Protein AF-A0A2E3N8A8-F1 (afdb_monomer_lite)

Radius of gyration: 30.78 Å; chains: 1; bounding box: 80×86×63 Å

Foldseek 3Di:
DDWDWDDDDQQIDIDDDDLLPQDPVLWDQKKFFLAKWWWDQVVPPDIDIDGGRQIWGFPDADSVQQWTWTHNDDRITTIDHPNRICGVVSSVVVVCCVVVNPDPDDDDPDPPDPDDPDPDPPDDDDDYDDDDDDDDDDDDDDDDDDDDDDPDPDPDPDPDPDPDDDQDPDDFVLQQVQVLCCQVVPVFDQDHSVQFPDKTFDDWDQDPNDTFGKIKTWGWDQDPVGTDTFIKMFGHDRSHGPFIAGPVPRHTGD

pLDDT: mean 77.05, std 17.53, range [32.97, 95.69]

Sequence (254 aa):
MQEVKFGAGGNELRIKINLETIKPSEWPKTVKLAKRVYVSTGDNNQETALEKGTTVEVRDLDGESYILKVSPGGPLEGIVPIVQTDFAQQVIAYRARNHFGAGTAVAKNDDPAPVPPPTLPDVVANDPAKAPSPATTAATPEPKPAPEPAPAPEPEPEPEPEPEPEPANLNPEQIVAAMQESVKGGGIKEFKFEQVEGWKAGEEENVDGELYQTGLAAYKAQTIFGEKTVQAKALIQKGKVVKWIYAKTGMEIR

Structure (mmCIF, N/CA/C/O backbone):
data_AF-A0A2E3N8A8-F1
#
_entry.id   AF-A0A2E3N8A8-F1
#
loop_
_atom_site.group_PDB
_atom_site.id
_atom_site.type_symbol
_atom_site.label_atom_id
_atom_site.label_alt_id
_atom_site.label_comp_id
_atom_site.label_asym_id
_atom_site.label_entity_id
_atom_site.label_seq_id
_atom_site.pdbx_PDB_ins_code
_atom_site.Cartn_x
_atom_site.Cartn_y
_atom_site.Cartn_z
_atom_site.occupancy
_atom_site.B_iso_or_equiv
_atom_site.auth_seq_id
_atom_site.auth_comp_id
_atom_site.auth_asym_id
_atom_site.auth_atom_id
_atom_site.pdbx_PDB_model_num
ATOM 1 N N . MET A 1 1 ? 12.717 -9.733 -9.006 1.00 84.12 1 MET A N 1
ATOM 2 C CA . MET A 1 1 ? 11.673 -10.016 -10.029 1.00 84.12 1 MET A CA 1
ATOM 3 C C . MET A 1 1 ? 10.319 -9.516 -9.543 1.00 84.12 1 MET A C 1
ATOM 5 O O . MET A 1 1 ? 9.964 -9.814 -8.412 1.00 84.12 1 MET A O 1
ATOM 9 N N . GLN A 1 2 ? 9.558 -8.805 -10.377 1.00 86.94 2 GLN A N 1
ATOM 10 C CA . GLN A 1 2 ? 8.191 -8.355 -10.076 1.00 86.94 2 GLN A CA 1
ATOM 11 C C . GLN A 1 2 ? 7.201 -8.941 -11.086 1.00 86.94 2 GLN A C 1
ATOM 13 O O . GLN A 1 2 ? 7.470 -8.935 -12.284 1.00 86.94 2 GLN A O 1
ATOM 18 N N . GLU A 1 3 ? 6.050 -9.426 -10.619 1.00 90.38 3 GLU A N 1
ATOM 19 C CA . GLU A 1 3 ? 4.938 -9.840 -11.482 1.00 90.38 3 GLU A CA 1
ATOM 20 C C . GLU A 1 3 ? 3.938 -8.688 -11.651 1.00 90.38 3 GLU A C 1
ATOM 22 O O . GLU A 1 3 ? 3.492 -8.090 -10.672 1.00 90.38 3 GLU A O 1
ATOM 27 N N . VAL A 1 4 ? 3.578 -8.385 -12.897 1.00 86.75 4 VAL A N 1
ATOM 28 C CA . VAL A 1 4 ? 2.589 -7.369 -13.266 1.00 86.75 4 VAL A CA 1
ATOM 29 C C . VAL A 1 4 ? 1.436 -8.041 -13.999 1.00 86.75 4 VAL A C 1
ATOM 31 O O . VAL A 1 4 ? 1.652 -8.857 -14.898 1.00 86.75 4 VAL A O 1
ATOM 34 N N . LYS A 1 5 ? 0.208 -7.684 -13.617 1.00 86.12 5 LYS A N 1
ATOM 35 C CA . LYS A 1 5 ? -1.024 -8.211 -14.208 1.00 86.12 5 LYS A CA 1
ATOM 36 C C . LYS A 1 5 ? -1.657 -7.180 -15.133 1.00 86.12 5 LYS A C 1
ATOM 38 O O . LYS A 1 5 ? -1.824 -6.026 -14.743 1.00 86.12 5 LYS A O 1
ATOM 43 N N . PHE A 1 6 ? -2.035 -7.604 -16.332 1.00 79.12 6 PHE A N 1
ATOM 44 C CA . PHE A 1 6 ? -2.778 -6.795 -17.296 1.00 79.12 6 PHE A CA 1
ATOM 45 C C . PHE A 1 6 ? -4.120 -7.458 -17.602 1.00 79.12 6 PHE A C 1
ATOM 47 O O . PHE A 1 6 ? -4.169 -8.662 -17.834 1.00 79.12 6 PHE A O 1
ATOM 54 N N . GLY A 1 7 ? -5.194 -6.668 -17.651 1.00 73.75 7 GLY A N 1
ATOM 55 C CA . GLY A 1 7 ? -6.543 -7.178 -17.904 1.00 73.75 7 GLY A CA 1
ATOM 56 C C . GLY A 1 7 ? -7.166 -7.890 -16.698 1.00 73.75 7 GLY A C 1
ATOM 57 O O . GLY A 1 7 ? -6.661 -7.813 -15.581 1.00 73.75 7 GLY A O 1
ATOM 58 N N . ALA A 1 8 ? -8.304 -8.544 -16.929 1.00 72.50 8 ALA A N 1
ATOM 59 C CA . ALA A 1 8 ? -9.031 -9.325 -15.931 1.00 72.50 8 ALA A CA 1
ATOM 60 C C . ALA A 1 8 ? -9.760 -10.502 -16.604 1.00 72.50 8 ALA A C 1
ATOM 62 O O . ALA A 1 8 ? -10.118 -10.425 -17.783 1.00 72.50 8 ALA A O 1
ATOM 63 N N . GLY A 1 9 ? -10.014 -11.578 -15.853 1.00 73.44 9 GLY A N 1
ATOM 64 C CA . GLY A 1 9 ? -10.732 -12.759 -16.350 1.00 73.44 9 GLY A CA 1
ATOM 65 C C . GLY A 1 9 ? -9.919 -13.577 -17.362 1.00 73.44 9 GLY A C 1
ATOM 66 O O . GLY A 1 9 ? -8.710 -13.717 -17.209 1.00 73.44 9 GLY A O 1
ATOM 67 N N . GLY A 1 10 ? -10.570 -14.106 -18.407 1.00 71.69 10 GLY A N 1
ATOM 68 C CA . GLY A 1 10 ? -9.927 -14.959 -19.428 1.00 71.69 10 GLY A CA 1
ATOM 69 C C . GLY A 1 10 ? -8.814 -14.281 -20.245 1.00 71.69 10 GLY A C 1
ATOM 70 O O . GLY A 1 10 ? -7.992 -14.960 -20.852 1.00 71.69 10 GLY A O 1
ATOM 71 N N . ASN A 1 11 ? -8.735 -12.948 -20.195 1.00 70.00 11 ASN A N 1
ATOM 72 C CA . ASN A 1 11 ? -7.720 -12.145 -20.881 1.00 70.00 11 ASN A CA 1
ATOM 73 C C . ASN A 1 11 ? -6.642 -11.602 -19.920 1.00 70.00 11 ASN A C 1
ATOM 75 O O . ASN A 1 11 ? -5.962 -10.632 -20.253 1.00 70.00 11 ASN A O 1
ATOM 79 N N . GLU A 1 12 ? -6.518 -12.158 -18.707 1.00 80.12 12 GLU A N 1
ATOM 80 C CA . GLU A 1 12 ? -5.457 -11.775 -17.768 1.00 80.12 12 GLU A CA 1
ATOM 81 C C . GLU A 1 12 ? -4.085 -12.239 -18.284 1.00 80.12 12 GLU A C 1
ATOM 83 O O . GLU A 1 12 ? -3.852 -13.427 -18.511 1.00 80.12 12 GLU A O 1
ATOM 88 N N . LEU A 1 13 ? -3.150 -11.298 -18.411 1.00 81.69 13 LEU A N 1
ATOM 89 C CA . LEU A 1 13 ? -1.744 -11.572 -18.696 1.00 81.69 13 LEU A CA 1
ATOM 90 C C . LEU A 1 13 ? -0.909 -11.316 -17.453 1.00 81.69 13 LEU A C 1
ATOM 92 O O . LEU A 1 13 ? -1.034 -10.263 -16.825 1.00 81.69 13 LEU A O 1
ATOM 96 N N . ARG A 1 14 ? 0.001 -12.239 -17.147 1.00 86.56 14 ARG A N 1
ATOM 97 C CA . ARG A 1 14 ? 0.979 -12.093 -16.066 1.00 86.56 14 ARG A CA 1
ATOM 98 C C . ARG A 1 14 ? 2.367 -11.994 -16.664 1.00 86.56 14 ARG A C 1
ATOM 100 O O . ARG A 1 14 ? 2.842 -12.932 -17.297 1.00 86.56 14 ARG A O 1
ATOM 107 N N . ILE A 1 15 ? 3.011 -10.852 -16.470 1.00 87.38 15 ILE A N 1
ATOM 108 C CA . ILE A 1 15 ? 4.343 -10.574 -17.002 1.00 87.38 15 ILE A CA 1
ATOM 109 C C . ILE A 1 15 ? 5.296 -10.421 -15.825 1.00 87.38 15 ILE A C 1
ATOM 111 O O . ILE A 1 15 ? 5.072 -9.593 -14.946 1.00 87.38 15 ILE A O 1
ATOM 115 N N . LYS A 1 16 ? 6.372 -11.211 -15.813 1.00 89.75 16 LYS A N 1
ATOM 116 C CA . LYS A 1 16 ? 7.459 -11.064 -14.842 1.00 89.75 16 LYS A CA 1
ATOM 117 C C . LYS A 1 16 ? 8.547 -10.177 -15.433 1.00 89.75 16 LYS A C 1
ATOM 119 O O . LYS A 1 16 ? 9.036 -10.451 -16.525 1.00 89.75 16 LYS A O 1
ATOM 124 N N . ILE A 1 17 ? 8.931 -9.135 -14.709 1.00 87.81 17 ILE A N 1
ATOM 125 C CA . ILE A 1 17 ? 10.017 -8.227 -15.077 1.00 87.81 17 ILE A CA 1
ATOM 126 C C . ILE A 1 17 ? 11.143 -8.309 -14.047 1.00 87.81 17 ILE A C 1
ATOM 128 O O . ILE A 1 17 ? 10.895 -8.315 -12.836 1.00 87.81 17 ILE A O 1
ATOM 132 N N . ASN A 1 18 ? 12.390 -8.374 -14.523 1.00 90.75 18 ASN A N 1
ATOM 133 C CA . ASN A 1 18 ? 13.543 -8.188 -13.652 1.00 90.75 18 ASN A CA 1
ATOM 134 C C . ASN A 1 18 ? 13.832 -6.689 -13.500 1.00 90.75 18 ASN A C 1
ATOM 136 O O . ASN A 1 18 ? 14.158 -6.026 -14.488 1.00 90.75 18 ASN A O 1
ATOM 140 N N . LEU A 1 19 ? 13.709 -6.178 -12.274 1.00 88.19 19 LEU A N 1
ATOM 141 C CA . LEU A 1 19 ? 13.889 -4.763 -11.958 1.00 88.19 19 LEU A CA 1
ATOM 142 C C . LEU A 1 19 ? 15.345 -4.310 -12.141 1.00 88.19 19 LEU A C 1
ATOM 144 O O . LEU A 1 19 ? 15.563 -3.201 -12.616 1.00 88.19 19 LEU A O 1
ATOM 148 N N . GLU A 1 20 ? 16.317 -5.201 -11.923 1.00 88.88 20 GLU A N 1
ATOM 149 C CA . GLU A 1 20 ? 17.756 -4.949 -12.133 1.00 88.88 20 GLU A CA 1
ATOM 150 C C . GLU A 1 20 ? 18.088 -4.579 -13.584 1.00 88.88 20 GLU A C 1
ATOM 152 O O . GLU A 1 20 ? 19.084 -3.929 -13.884 1.00 88.88 20 GLU A O 1
ATOM 157 N N . THR A 1 21 ? 17.246 -5.016 -14.523 1.00 89.69 21 THR A N 1
ATOM 158 C CA . THR A 1 21 ? 17.482 -4.795 -15.954 1.00 89.69 21 THR A CA 1
ATOM 159 C C . THR A 1 21 ? 16.937 -3.460 -16.446 1.00 89.69 21 THR A C 1
ATOM 161 O O . THR A 1 21 ? 17.084 -3.161 -17.633 1.00 89.69 21 THR A O 1
ATOM 164 N N . ILE A 1 22 ? 16.233 -2.699 -15.601 1.00 89.12 22 ILE A N 1
ATOM 165 C CA . ILE A 1 22 ? 15.561 -1.458 -15.993 1.00 89.12 22 ILE A CA 1
ATOM 166 C C . ILE A 1 22 ? 16.586 -0.331 -16.048 1.00 89.12 22 ILE A C 1
ATOM 168 O O . ILE A 1 22 ? 17.159 0.065 -15.037 1.00 89.12 22 ILE A O 1
ATOM 172 N N . LYS A 1 23 ? 16.794 0.222 -17.242 1.00 89.88 23 LYS A N 1
ATOM 173 C CA . LYS A 1 23 ? 17.747 1.316 -17.441 1.00 89.88 23 LYS A CA 1
ATOM 174 C C . LYS A 1 23 ? 17.109 2.658 -17.067 1.00 89.88 23 LYS A C 1
ATOM 176 O O . LYS A 1 23 ? 15.914 2.828 -17.310 1.00 89.88 23 LYS A O 1
ATOM 181 N N . PRO A 1 24 ? 17.895 3.654 -16.619 1.00 88.44 24 PRO A N 1
ATOM 182 C CA . PRO A 1 24 ? 17.397 5.009 -16.365 1.00 88.44 24 PRO A CA 1
ATOM 183 C C . PRO A 1 24 ? 16.654 5.645 -17.548 1.00 88.44 24 PRO A C 1
ATOM 185 O O . PRO A 1 24 ? 15.689 6.378 -17.368 1.00 88.44 24 PRO A O 1
ATOM 188 N N . SER A 1 25 ? 17.048 5.318 -18.783 1.00 88.62 25 SER A N 1
ATOM 189 C CA . SER A 1 25 ? 16.370 5.791 -19.998 1.00 88.62 25 SER A CA 1
ATOM 190 C C . SER A 1 25 ? 14.968 5.206 -20.208 1.00 88.62 25 SER A C 1
ATOM 192 O O . SER A 1 25 ? 14.216 5.712 -21.039 1.00 88.62 25 SER A O 1
ATOM 194 N N . GLU A 1 26 ? 14.617 4.144 -19.486 1.00 90.31 26 GLU A N 1
ATOM 195 C CA . GLU A 1 26 ? 13.305 3.494 -19.529 1.00 90.31 26 GLU A CA 1
ATOM 196 C C . GLU A 1 26 ? 12.386 3.978 -18.402 1.00 90.31 26 GLU A C 1
ATOM 198 O O . GLU A 1 26 ? 11.228 3.560 -18.342 1.00 90.31 26 GLU A O 1
ATOM 203 N N . TRP A 1 27 ? 12.880 4.837 -17.502 1.00 90.56 27 TRP A N 1
ATOM 204 C CA . TRP A 1 27 ? 12.103 5.306 -16.363 1.00 90.56 27 TRP A CA 1
ATOM 205 C C . TRP A 1 27 ? 10.965 6.224 -16.829 1.00 90.56 27 TRP A C 1
ATOM 207 O O . TRP A 1 27 ? 11.199 7.203 -17.549 1.00 90.56 27 TRP A O 1
ATOM 217 N N . PRO A 1 28 ? 9.714 5.944 -16.430 1.00 92.00 28 PRO A N 1
ATOM 218 C CA . PRO A 1 28 ? 8.620 6.867 -16.662 1.00 92.00 28 PRO A CA 1
ATOM 219 C C . PRO A 1 28 ? 8.847 8.161 -15.875 1.00 92.00 28 PRO A C 1
ATOM 221 O O . PRO A 1 28 ? 9.264 8.143 -14.721 1.00 92.00 28 PRO A O 1
ATOM 224 N N . LYS A 1 29 ? 8.505 9.299 -16.485 1.00 93.44 29 LYS A N 1
ATOM 225 C CA . LYS A 1 29 ? 8.573 10.609 -15.813 1.00 93.44 29 LYS A CA 1
ATOM 226 C C . LYS A 1 29 ? 7.578 10.734 -14.660 1.00 93.44 29 LYS A C 1
ATOM 228 O O . LYS A 1 29 ? 7.801 11.501 -13.732 1.00 93.44 29 LYS A O 1
ATOM 233 N N . THR A 1 30 ? 6.462 10.018 -14.750 1.00 94.50 30 THR A N 1
ATOM 234 C CA . THR A 1 30 ? 5.375 10.062 -13.772 1.00 94.50 30 THR A CA 1
ATOM 235 C C . THR A 1 30 ? 4.820 8.673 -13.530 1.00 94.50 30 THR A C 1
ATOM 237 O O . THR A 1 30 ? 4.700 7.892 -14.474 1.00 94.50 30 THR A O 1
ATOM 240 N N . VAL A 1 31 ? 4.377 8.400 -12.311 1.00 95.69 31 VAL A N 1
ATOM 241 C CA . VAL A 1 31 ? 3.749 7.132 -11.925 1.00 95.69 31 VAL A CA 1
ATOM 242 C C . VAL A 1 31 ? 2.439 7.378 -11.199 1.00 95.69 31 VAL A C 1
ATOM 244 O O . VAL A 1 31 ? 2.249 8.425 -10.583 1.00 95.69 31 VAL A O 1
ATOM 247 N N . LYS A 1 32 ? 1.528 6.411 -11.262 1.00 94.94 32 LYS A N 1
ATOM 248 C CA . LYS A 1 32 ? 0.317 6.381 -10.445 1.00 94.94 32 LYS A CA 1
ATOM 249 C C . LYS A 1 32 ? 0.540 5.556 -9.195 1.00 94.94 32 LYS A C 1
ATOM 251 O O . LYS A 1 32 ? 1.053 4.440 -9.260 1.00 94.94 32 LYS A O 1
ATOM 256 N N . LEU A 1 33 ? 0.080 6.084 -8.070 1.00 92.62 33 LEU A N 1
ATOM 257 C CA . LEU A 1 33 ? 0.146 5.403 -6.784 1.00 92.62 33 LEU A CA 1
ATOM 258 C C . LEU A 1 33 ? -0.906 4.287 -6.693 1.00 92.62 33 LEU A C 1
ATOM 260 O O . LEU A 1 33 ? -2.084 4.496 -6.983 1.00 92.62 33 LEU A O 1
ATOM 264 N N . ALA A 1 34 ? -0.509 3.099 -6.244 1.00 90.00 34 ALA A N 1
ATOM 265 C CA . ALA A 1 34 ? -1.421 1.984 -5.979 1.00 90.00 34 ALA A CA 1
ATOM 266 C C . ALA A 1 34 ? -2.023 2.034 -4.563 1.00 90.00 34 ALA A C 1
ATOM 268 O O . ALA A 1 34 ? -3.036 1.374 -4.304 1.00 90.00 34 ALA A O 1
ATOM 269 N N . LYS A 1 35 ? -1.419 2.824 -3.668 1.00 89.69 35 LYS A N 1
ATOM 270 C CA . LYS A 1 35 ? -1.825 3.061 -2.277 1.00 89.69 35 LYS A CA 1
ATOM 271 C C . LYS A 1 35 ? -1.662 4.539 -1.914 1.00 89.69 35 LYS A C 1
ATOM 273 O O . LYS A 1 35 ? -1.163 5.316 -2.723 1.00 89.69 35 LYS A O 1
ATOM 278 N N . ARG A 1 36 ? -2.113 4.916 -0.719 1.00 90.12 36 ARG A N 1
ATOM 279 C CA . ARG A 1 36 ? -1.879 6.246 -0.153 1.00 90.12 36 ARG A CA 1
ATOM 280 C C . ARG A 1 36 ? -0.395 6.419 0.188 1.00 90.12 36 ARG A C 1
ATOM 282 O O . ARG A 1 36 ? 0.214 5.475 0.680 1.00 90.12 36 ARG A O 1
ATOM 289 N N . VAL A 1 37 ? 0.171 7.596 -0.065 1.00 89.38 37 VAL A N 1
ATOM 290 C CA . VAL A 1 37 ? 1.569 7.941 0.257 1.00 89.38 37 VAL A CA 1
ATOM 291 C C . VAL A 1 37 ? 1.608 9.322 0.897 1.00 89.38 37 VAL A C 1
ATOM 293 O O . VAL A 1 37 ? 0.893 10.217 0.455 1.00 89.38 37 VAL A O 1
ATOM 296 N N . TYR A 1 38 ? 2.439 9.508 1.915 1.00 89.75 38 TYR A N 1
ATOM 297 C CA . TYR A 1 38 ? 2.658 10.808 2.544 1.00 89.75 38 TYR A CA 1
ATOM 298 C C . TYR A 1 38 ? 3.896 11.476 1.947 1.00 89.75 38 TYR A C 1
ATOM 300 O O . TYR A 1 38 ? 4.895 10.818 1.661 1.00 89.75 38 TYR A O 1
ATOM 308 N N . VAL A 1 39 ? 3.804 12.782 1.714 1.00 90.75 39 VAL A N 1
ATOM 309 C CA . VAL A 1 39 ? 4.904 13.606 1.205 1.00 90.75 39 VAL A CA 1
ATOM 310 C C . VAL A 1 39 ? 5.130 14.793 2.125 1.00 90.75 39 VAL A C 1
ATOM 312 O O . VAL A 1 39 ? 4.179 15.328 2.698 1.00 90.75 39 VAL A O 1
ATOM 315 N N . SER A 1 40 ? 6.372 15.237 2.245 1.00 87.00 40 SER A N 1
ATOM 316 C CA . SER A 1 40 ? 6.745 16.360 3.098 1.00 87.00 40 SER A CA 1
ATOM 317 C C . SER A 1 40 ? 7.774 17.252 2.412 1.00 87.00 40 SER A C 1
ATOM 319 O O . SER A 1 40 ? 8.389 16.896 1.407 1.00 87.00 40 SER A O 1
ATOM 321 N N . THR A 1 41 ? 7.927 18.460 2.943 1.00 81.31 41 THR A N 1
ATOM 322 C CA . THR A 1 41 ? 9.111 19.284 2.672 1.00 81.31 41 THR A CA 1
ATOM 323 C C . THR A 1 41 ? 10.111 18.888 3.755 1.00 81.31 41 THR A C 1
ATOM 325 O O . THR A 1 41 ? 9.681 18.812 4.904 1.00 81.31 41 THR A O 1
ATOM 328 N N . GLY A 1 42 ? 11.370 18.577 3.422 1.00 65.88 42 GLY A N 1
ATOM 329 C CA . GLY A 1 42 ? 12.340 17.825 4.254 1.00 65.88 42 GLY A CA 1
ATOM 330 C C . GLY A 1 42 ? 12.578 18.244 5.723 1.00 65.88 42 GLY A C 1
ATOM 331 O O . GLY A 1 42 ? 13.330 17.575 6.424 1.00 65.88 42 GLY A O 1
ATOM 332 N N . ASP A 1 43 ? 11.918 19.293 6.210 1.00 64.25 43 ASP A N 1
ATOM 333 C CA . ASP A 1 43 ? 11.886 19.784 7.590 1.00 64.25 43 ASP A CA 1
ATOM 334 C C . ASP A 1 43 ? 10.794 19.122 8.478 1.00 64.25 43 ASP A C 1
ATOM 336 O O . ASP A 1 43 ? 10.601 19.521 9.625 1.00 64.25 43 ASP A O 1
ATOM 340 N N . ASN A 1 44 ? 10.076 18.106 7.973 1.00 58.22 44 ASN A N 1
ATOM 341 C CA . ASN A 1 44 ? 9.207 17.165 8.718 1.00 58.22 44 ASN A CA 1
ATOM 342 C C . ASN A 1 44 ? 8.027 17.731 9.541 1.00 58.22 44 ASN A C 1
ATOM 344 O O . ASN A 1 44 ? 7.392 16.977 10.272 1.00 58.22 44 ASN A O 1
ATOM 348 N N . ASN A 1 45 ? 7.667 19.013 9.427 1.00 61.38 45 ASN A N 1
ATOM 349 C CA . ASN A 1 45 ? 6.601 19.576 10.274 1.00 61.38 45 ASN A CA 1
ATOM 350 C C . ASN A 1 45 ? 5.192 19.570 9.642 1.00 61.38 45 ASN A C 1
ATOM 352 O O . ASN A 1 45 ? 4.213 19.867 10.325 1.00 61.38 45 ASN A O 1
ATOM 356 N N . GLN A 1 46 ? 5.065 19.264 8.345 1.00 71.19 46 GLN A N 1
ATOM 357 C CA . GLN A 1 46 ? 3.773 19.129 7.659 1.00 71.19 46 GLN A CA 1
ATOM 358 C C . GLN A 1 46 ? 3.839 18.046 6.581 1.00 71.19 46 GLN A C 1
ATOM 360 O O . GLN A 1 46 ? 4.520 18.203 5.565 1.00 71.19 46 GLN A O 1
ATOM 365 N N . GLU A 1 47 ? 3.101 16.962 6.802 1.00 85.94 47 GLU A N 1
ATOM 366 C CA . GLU A 1 47 ? 2.907 15.897 5.824 1.00 85.94 47 GLU A CA 1
ATOM 367 C C . GLU A 1 47 ? 1.601 16.115 5.059 1.00 85.94 47 GLU A C 1
ATOM 369 O O . GLU A 1 47 ? 0.559 16.450 5.626 1.00 85.94 47 GLU A O 1
ATOM 374 N N . THR A 1 48 ? 1.651 15.906 3.750 1.00 87.38 48 THR A N 1
ATOM 375 C CA . THR A 1 48 ? 0.482 15.908 2.874 1.00 87.38 48 THR A CA 1
ATOM 376 C C . THR A 1 48 ? 0.221 14.487 2.405 1.00 87.38 48 THR A C 1
ATOM 378 O O . THR A 1 48 ? 1.108 13.831 1.865 1.00 87.38 48 THR A O 1
ATOM 381 N N . ALA A 1 49 ? -1.007 14.009 2.586 1.00 90.19 49 ALA A N 1
ATOM 382 C CA . ALA A 1 49 ? -1.405 12.698 2.099 1.00 90.19 49 ALA A CA 1
ATOM 383 C C . ALA A 1 49 ? -1.791 12.760 0.614 1.00 90.19 49 ALA A C 1
ATOM 385 O O . ALA A 1 49 ? -2.648 13.550 0.215 1.00 90.19 49 ALA A O 1
ATOM 386 N N . LEU A 1 50 ? -1.191 11.892 -0.193 1.00 89.25 50 LEU A N 1
ATOM 387 C CA . LEU A 1 50 ? -1.550 11.644 -1.583 1.00 89.25 50 LEU A CA 1
ATOM 388 C C . LEU A 1 50 ? -2.350 10.350 -1.664 1.00 89.25 50 LEU A C 1
ATOM 390 O O . LEU A 1 50 ? -1.891 9.289 -1.244 1.00 89.25 50 LEU A O 1
ATOM 394 N N . GLU A 1 51 ? -3.558 10.430 -2.208 1.00 92.19 51 GLU A N 1
ATOM 395 C CA . GLU A 1 51 ? -4.474 9.295 -2.278 1.00 92.19 51 GLU A CA 1
ATOM 396 C C . GLU A 1 51 ? -4.067 8.285 -3.362 1.00 92.19 51 GLU A C 1
ATOM 398 O O . GLU A 1 51 ? -3.376 8.610 -4.336 1.00 92.19 51 GLU A O 1
ATOM 403 N N . LYS A 1 52 ? -4.553 7.047 -3.236 1.00 92.62 52 LYS A N 1
ATOM 404 C CA . LYS A 1 52 ? -4.417 6.028 -4.284 1.00 92.62 52 LYS A CA 1
ATOM 405 C C . LYS A 1 52 ? -4.918 6.566 -5.631 1.00 92.62 52 LYS A C 1
ATOM 407 O O . LYS A 1 52 ? -5.993 7.149 -5.725 1.00 92.62 52 LYS A O 1
ATOM 412 N N . GLY A 1 53 ? -4.177 6.278 -6.695 1.00 89.62 53 GLY A N 1
ATOM 413 C CA . GLY A 1 53 ? -4.480 6.699 -8.061 1.00 89.62 53 GLY A CA 1
ATOM 414 C C . GLY A 1 53 ? -3.925 8.076 -8.422 1.00 89.62 53 GLY A C 1
ATOM 415 O O . GLY A 1 53 ? -3.964 8.429 -9.601 1.00 89.62 53 GLY A O 1
ATOM 416 N N . THR A 1 54 ? -3.376 8.820 -7.454 1.00 89.94 54 THR A N 1
ATOM 417 C CA . THR A 1 54 ? -2.687 10.091 -7.711 1.00 89.94 54 THR A CA 1
ATOM 418 C C . THR A 1 54 ? -1.486 9.856 -8.620 1.00 89.94 54 THR A C 1
ATOM 420 O O . THR A 1 54 ? -0.716 8.917 -8.410 1.00 89.94 54 THR A O 1
ATOM 423 N N . THR A 1 55 ? -1.338 10.705 -9.635 1.00 95.69 55 THR A N 1
ATOM 424 C CA . THR A 1 55 ? -0.152 10.730 -10.495 1.00 95.69 55 THR A CA 1
ATOM 425 C C . THR A 1 55 ? 0.898 11.640 -9.868 1.00 95.69 55 THR A C 1
ATOM 427 O O . THR A 1 55 ? 0.598 12.790 -9.559 1.00 95.69 55 THR A O 1
ATOM 430 N N . VAL A 1 56 ? 2.121 11.143 -9.715 1.00 94.38 56 VAL A N 1
ATOM 431 C CA . VAL A 1 56 ? 3.264 11.869 -9.142 1.00 94.38 56 VAL A CA 1
ATOM 432 C C . VAL A 1 56 ? 4.462 11.809 -10.082 1.00 94.38 56 VAL A C 1
ATOM 434 O O . VAL A 1 56 ? 4.595 10.867 -10.864 1.00 94.38 56 VAL A O 1
ATOM 437 N N . GLU A 1 57 ? 5.331 12.812 -10.024 1.00 94.94 57 GLU A N 1
ATOM 438 C CA . GLU A 1 57 ? 6.594 12.846 -10.762 1.00 94.94 57 GLU A CA 1
ATOM 439 C C . GLU A 1 57 ? 7.617 11.922 -10.105 1.00 94.94 57 GLU A C 1
ATOM 441 O O . GLU A 1 57 ? 7.760 11.929 -8.883 1.00 94.94 57 GLU A O 1
ATOM 446 N N . VAL A 1 58 ? 8.349 11.156 -10.913 1.00 94.19 58 VAL A N 1
ATOM 447 C CA . VAL A 1 58 ? 9.509 10.382 -10.458 1.00 94.19 58 VAL A CA 1
ATOM 448 C C . VAL A 1 58 ? 10.722 11.305 -10.490 1.00 94.19 58 VAL A C 1
ATOM 450 O O . VAL A 1 58 ? 11.116 11.787 -11.552 1.00 94.19 58 VAL A O 1
ATOM 453 N N . ARG A 1 59 ? 11.287 11.584 -9.316 1.00 89.81 59 ARG A N 1
ATOM 454 C CA . ARG A 1 59 ? 12.493 12.404 -9.150 1.00 89.81 59 ARG A CA 1
ATOM 455 C C . ARG A 1 59 ? 13.751 11.559 -9.207 1.00 89.81 59 ARG A C 1
ATOM 457 O O . ARG A 1 59 ? 14.723 11.981 -9.821 1.00 89.81 59 ARG A O 1
ATOM 464 N N . ASP A 1 60 ? 13.707 10.399 -8.564 1.00 89.69 60 ASP A N 1
ATOM 465 C CA . ASP A 1 60 ? 14.839 9.489 -8.463 1.00 89.69 60 ASP A CA 1
ATOM 466 C C . ASP A 1 60 ? 14.372 8.055 -8.177 1.00 89.69 60 ASP A C 1
ATOM 468 O O . ASP A 1 60 ? 13.211 7.836 -7.811 1.00 89.69 60 ASP A O 1
ATOM 472 N N . LEU A 1 61 ? 15.270 7.085 -8.331 1.00 88.06 61 LEU A N 1
ATOM 473 C CA . LEU A 1 61 ? 15.054 5.687 -7.962 1.00 88.06 61 LEU A CA 1
ATOM 474 C C . LEU A 1 61 ? 16.303 5.144 -7.270 1.00 88.06 61 LEU A C 1
ATOM 476 O O . LEU A 1 61 ? 17.371 5.075 -7.874 1.00 88.06 61 LEU A O 1
ATOM 480 N N . ASP A 1 62 ? 16.125 4.673 -6.041 1.00 85.62 62 ASP A N 1
ATOM 481 C CA . ASP A 1 62 ? 17.119 3.857 -5.359 1.00 85.62 62 ASP A CA 1
ATOM 482 C C . ASP A 1 62 ? 17.184 2.480 -6.036 1.00 85.62 62 ASP A C 1
ATOM 484 O O . ASP A 1 62 ? 16.229 1.701 -5.983 1.00 85.62 62 ASP A O 1
ATOM 488 N N . GLY A 1 63 ? 18.276 2.217 -6.757 1.00 76.25 63 GLY A N 1
ATOM 489 C CA . GLY A 1 63 ? 18.427 1.013 -7.578 1.00 76.25 63 GLY A CA 1
ATOM 490 C C . GLY A 1 63 ? 18.594 -0.277 -6.772 1.00 76.25 63 GLY A C 1
ATOM 491 O O . GLY A 1 63 ? 18.263 -1.345 -7.280 1.00 76.25 63 GLY A O 1
ATOM 492 N N . GLU A 1 64 ? 19.072 -0.180 -5.531 1.00 77.50 64 GLU A N 1
ATOM 493 C CA . GLU A 1 64 ? 19.285 -1.322 -4.635 1.00 77.50 64 GLU A CA 1
ATOM 494 C C . GLU A 1 64 ? 17.976 -1.737 -3.949 1.00 77.50 64 GLU A C 1
ATOM 496 O O . GLU A 1 64 ? 17.598 -2.909 -3.967 1.00 77.50 64 GLU A O 1
ATOM 501 N N . SER A 1 65 ? 17.234 -0.763 -3.420 1.00 80.44 65 SER A N 1
ATOM 502 C CA . SER A 1 65 ? 15.998 -0.984 -2.656 1.00 80.44 65 SER A CA 1
ATOM 503 C C . SER A 1 65 ? 14.734 -0.903 -3.516 1.00 80.44 65 SER A C 1
ATOM 505 O O . SER A 1 65 ? 13.635 -1.207 -3.047 1.00 80.44 65 SER A O 1
ATOM 507 N N . TYR A 1 66 ? 14.852 -0.483 -4.779 1.00 87.62 66 TYR A N 1
ATOM 508 C CA . TYR A 1 66 ? 13.734 -0.262 -5.703 1.00 87.62 66 TYR A CA 1
ATOM 509 C C . TYR A 1 66 ? 12.681 0.723 -5.166 1.00 87.62 66 TYR A C 1
ATOM 511 O O . TYR A 1 66 ? 11.469 0.546 -5.362 1.00 87.62 66 TYR A O 1
ATOM 519 N N . ILE A 1 67 ? 13.151 1.772 -4.485 1.00 90.44 67 ILE A N 1
ATOM 520 C CA . ILE A 1 67 ? 12.326 2.826 -3.884 1.00 90.44 67 ILE A CA 1
ATOM 521 C C . ILE A 1 67 ? 12.383 4.075 -4.759 1.00 90.44 67 ILE A C 1
ATOM 523 O O . ILE A 1 67 ? 13.446 4.632 -5.015 1.00 90.44 67 ILE A O 1
ATOM 527 N N . LEU A 1 68 ? 11.219 4.540 -5.206 1.00 91.88 68 LEU A N 1
ATOM 528 C CA . LEU A 1 68 ? 11.094 5.776 -5.965 1.00 91.88 68 LEU A CA 1
ATOM 529 C C . LEU A 1 68 ? 11.058 6.965 -5.019 1.00 91.88 68 LEU A C 1
ATOM 531 O O . LEU A 1 68 ? 10.254 6.997 -4.086 1.00 91.88 68 LEU A O 1
ATOM 535 N N . LYS A 1 69 ? 11.839 7.989 -5.343 1.00 93.62 69 LYS A N 1
ATOM 536 C CA . LYS A 1 69 ? 11.647 9.337 -4.830 1.00 93.62 69 LYS A CA 1
ATOM 537 C C . LYS A 1 69 ? 10.637 10.047 -5.725 1.00 93.62 69 LYS A C 1
ATOM 539 O O . LYS A 1 69 ? 10.868 10.201 -6.926 1.00 93.62 69 LYS A O 1
ATOM 544 N N . VAL A 1 70 ? 9.506 10.459 -5.163 1.00 94.06 70 VAL A N 1
ATOM 545 C CA . VAL A 1 70 ? 8.373 11.020 -5.909 1.00 94.06 70 VAL A CA 1
ATOM 546 C C . VAL A 1 70 ? 7.960 12.393 -5.405 1.00 94.06 70 VAL A C 1
ATOM 548 O O . VAL A 1 70 ? 8.202 12.743 -4.256 1.00 94.06 70 VAL A O 1
ATOM 551 N N . SER A 1 71 ? 7.312 13.175 -6.265 1.00 92.94 71 SER A N 1
ATOM 552 C CA . SER A 1 71 ? 6.809 14.508 -5.928 1.00 92.94 71 SER A CA 1
ATOM 553 C C . SER A 1 71 ? 5.456 14.764 -6.600 1.00 92.94 71 SER A C 1
ATOM 555 O O . SER A 1 71 ? 5.321 14.501 -7.795 1.00 92.94 71 SER A O 1
ATOM 557 N N . PRO A 1 72 ? 4.445 15.316 -5.902 1.00 90.50 72 PRO A N 1
ATOM 558 C CA . PRO A 1 72 ? 3.228 15.816 -6.548 1.00 90.50 72 PRO A CA 1
ATOM 559 C C . PRO A 1 72 ? 3.457 17.146 -7.295 1.00 90.50 72 PRO A C 1
ATOM 561 O O . PRO A 1 72 ? 2.519 17.694 -7.870 1.00 90.50 72 PRO A O 1
ATOM 564 N N . GLY A 1 73 ? 4.686 17.677 -7.271 1.00 85.69 73 GLY A N 1
ATOM 565 C CA . GLY A 1 73 ? 5.060 18.990 -7.781 1.00 85.69 73 GLY A CA 1
ATOM 566 C C . GLY A 1 73 ? 5.566 19.908 -6.665 1.00 85.69 73 GLY A C 1
ATOM 567 O O . GLY A 1 73 ? 5.155 19.807 -5.508 1.00 85.69 73 GLY A O 1
ATOM 568 N N . GLY A 1 74 ? 6.467 20.827 -7.019 1.00 86.38 74 GLY A N 1
ATOM 569 C CA . GLY A 1 74 ? 7.070 21.748 -6.054 1.00 86.38 74 GLY A CA 1
ATOM 570 C C . GLY A 1 74 ? 8.068 21.057 -5.110 1.00 86.38 74 GLY A C 1
ATOM 571 O O . GLY A 1 74 ? 8.734 20.111 -5.531 1.00 86.38 74 GLY A O 1
ATOM 572 N N . PRO A 1 75 ? 8.214 21.540 -3.861 1.00 87.06 75 PRO A N 1
ATOM 573 C CA . PRO A 1 75 ? 9.251 21.077 -2.938 1.00 87.06 75 PRO A CA 1
ATOM 574 C C . PRO A 1 75 ? 8.839 19.847 -2.109 1.00 87.06 75 PRO A C 1
ATOM 576 O O . PRO A 1 75 ? 9.631 19.372 -1.303 1.00 87.06 75 PRO A O 1
ATOM 579 N N . LEU A 1 76 ? 7.606 19.352 -2.276 1.00 88.69 76 LEU A N 1
ATOM 580 C CA . LEU A 1 76 ? 7.126 18.162 -1.581 1.00 88.69 76 LEU A CA 1
ATOM 581 C C . LEU A 1 76 ? 7.739 16.911 -2.201 1.00 88.69 76 LEU A C 1
ATOM 583 O O . LEU A 1 76 ? 7.641 16.700 -3.414 1.00 88.69 76 LEU A O 1
ATOM 587 N N . GLU A 1 77 ? 8.308 16.063 -1.358 1.00 90.00 77 GLU A N 1
ATOM 588 C CA . GLU A 1 77 ? 8.903 14.793 -1.745 1.00 90.00 77 GLU A CA 1
ATOM 589 C C . GLU A 1 77 ? 8.374 13.669 -0.854 1.00 90.00 77 GLU A C 1
ATOM 591 O O . GLU A 1 77 ? 8.025 13.871 0.307 1.00 90.00 77 GLU A O 1
ATOM 596 N N . GLY A 1 78 ? 8.299 12.468 -1.409 1.00 88.44 78 GLY A N 1
ATOM 597 C CA . GLY A 1 78 ? 8.040 11.252 -0.654 1.00 88.44 78 GLY A CA 1
ATOM 598 C C . GLY A 1 78 ? 8.747 10.071 -1.283 1.00 88.44 78 GLY A C 1
ATOM 599 O O . GLY A 1 78 ? 9.300 10.161 -2.381 1.00 88.44 78 GLY A O 1
ATOM 600 N N . ILE A 1 79 ? 8.716 8.956 -0.572 1.00 92.38 79 ILE A N 1
ATOM 601 C CA . ILE A 1 79 ? 9.322 7.703 -1.000 1.00 92.38 79 ILE A CA 1
ATOM 602 C C . ILE A 1 79 ? 8.240 6.643 -1.158 1.00 92.38 79 ILE A C 1
ATOM 604 O O . ILE A 1 79 ? 7.344 6.519 -0.325 1.00 92.38 79 ILE A O 1
ATOM 608 N N . VAL A 1 80 ? 8.295 5.891 -2.253 1.00 92.62 80 VAL A N 1
ATOM 609 C CA . VAL A 1 80 ? 7.322 4.836 -2.540 1.00 92.62 80 VAL A CA 1
ATOM 610 C C . VAL A 1 80 ? 8.003 3.650 -3.226 1.00 92.62 80 VAL A C 1
ATOM 612 O O . VAL A 1 80 ? 8.686 3.836 -4.232 1.00 92.62 80 VAL A O 1
ATOM 615 N N . PRO A 1 81 ? 7.822 2.408 -2.742 1.00 93.50 81 PRO A N 1
ATOM 616 C CA . PRO A 1 81 ? 8.341 1.232 -3.435 1.00 93.50 81 PRO A CA 1
ATOM 617 C C . PRO A 1 81 ? 7.741 1.098 -4.840 1.00 93.50 81 PRO A C 1
ATOM 619 O O . PRO A 1 81 ? 6.530 1.275 -5.008 1.00 93.50 81 PRO A O 1
ATOM 622 N N . ILE A 1 82 ? 8.538 0.687 -5.837 1.00 90.94 82 ILE A N 1
ATOM 623 C CA . ILE A 1 82 ? 8.071 0.473 -7.225 1.00 90.94 82 ILE A CA 1
ATOM 624 C C . ILE A 1 82 ? 6.806 -0.398 -7.271 1.00 90.94 82 ILE A C 1
ATOM 626 O O . ILE A 1 82 ? 5.878 -0.109 -8.030 1.00 90.94 82 ILE A O 1
ATOM 630 N N . VAL A 1 83 ? 6.735 -1.434 -6.428 1.00 90.88 83 VAL A N 1
ATOM 631 C CA . VAL A 1 83 ? 5.603 -2.376 -6.348 1.00 90.88 83 VAL A CA 1
ATOM 632 C C . VAL A 1 83 ? 4.282 -1.732 -5.924 1.00 90.88 83 VAL A C 1
ATOM 634 O O . VAL A 1 83 ? 3.218 -2.299 -6.162 1.00 90.88 83 VAL A O 1
ATOM 637 N N . GLN A 1 84 ? 4.333 -0.549 -5.312 1.00 91.94 84 GLN A N 1
ATOM 638 C CA . GLN A 1 84 ? 3.163 0.236 -4.924 1.00 91.94 84 GLN A CA 1
ATOM 639 C C . GLN A 1 84 ? 2.821 1.319 -5.956 1.00 91.94 84 GLN A C 1
ATOM 641 O O . GLN A 1 84 ? 2.074 2.249 -5.654 1.00 91.94 84 GLN A O 1
ATOM 646 N N . THR A 1 85 ? 3.336 1.203 -7.179 1.00 93.81 85 THR A N 1
ATOM 647 C CA . THR A 1 85 ? 3.068 2.126 -8.284 1.00 93.81 85 THR A CA 1
ATOM 648 C C . THR A 1 85 ? 2.825 1.368 -9.588 1.00 93.81 85 THR A C 1
ATOM 650 O O . THR A 1 85 ? 3.054 0.161 -9.680 1.00 93.81 85 THR A O 1
ATOM 653 N N . ASP A 1 86 ? 2.398 2.076 -10.630 1.00 94.25 86 ASP A N 1
ATOM 654 C CA . ASP A 1 86 ? 2.328 1.533 -11.990 1.00 94.25 86 ASP A CA 1
ATOM 655 C C . ASP A 1 86 ? 3.671 1.587 -12.754 1.00 94.25 86 ASP A C 1
ATOM 657 O O . ASP A 1 86 ? 3.700 1.320 -13.956 1.00 94.25 86 ASP A O 1
ATOM 661 N N . PHE A 1 87 ? 4.799 1.879 -12.091 1.00 94.62 87 PHE A N 1
ATOM 662 C CA . PHE A 1 87 ? 6.116 2.026 -12.727 1.00 94.62 87 PHE A CA 1
ATOM 663 C C . PHE A 1 87 ? 6.492 0.818 -13.596 1.00 94.62 87 PHE A C 1
ATOM 665 O O . PHE A 1 87 ? 6.755 0.961 -14.791 1.00 94.62 87 PHE A O 1
ATOM 672 N N . ALA A 1 88 ? 6.448 -0.394 -13.033 1.00 92.44 88 ALA A N 1
ATOM 673 C CA . ALA A 1 88 ? 6.779 -1.617 -13.767 1.00 92.44 88 ALA A CA 1
ATOM 674 C C . ALA A 1 88 ? 5.824 -1.853 -14.950 1.00 92.44 88 ALA A C 1
ATOM 676 O O . ALA A 1 88 ? 6.250 -2.283 -16.022 1.00 92.44 88 ALA A O 1
ATOM 677 N N . GLN A 1 89 ? 4.543 -1.508 -14.789 1.00 91.56 89 GLN A N 1
ATOM 678 C CA . GLN A 1 89 ? 3.547 -1.582 -15.855 1.00 91.56 89 GLN A CA 1
ATOM 679 C C . GLN A 1 89 ? 3.906 -0.647 -17.019 1.00 91.56 89 GLN A C 1
ATOM 681 O O . GLN A 1 89 ? 3.833 -1.049 -18.184 1.00 91.56 89 GLN A O 1
ATOM 686 N N . GLN A 1 90 ? 4.335 0.580 -16.717 1.00 92.56 90 GLN A N 1
ATOM 687 C CA . GLN A 1 90 ? 4.751 1.556 -17.721 1.00 92.56 90 GLN A CA 1
ATOM 688 C C . GLN A 1 90 ? 6.048 1.151 -18.431 1.00 92.56 90 GLN A C 1
ATOM 690 O O . GLN A 1 90 ? 6.127 1.287 -19.654 1.00 92.56 90 GLN A O 1
ATOM 695 N N . VAL A 1 91 ? 7.027 0.593 -17.711 1.00 92.62 91 VAL A N 1
ATOM 696 C CA . VAL A 1 91 ? 8.269 0.068 -18.307 1.00 92.62 91 VAL A CA 1
ATOM 697 C C . VAL A 1 91 ? 7.968 -1.089 -19.260 1.00 92.62 91 VAL A C 1
ATOM 699 O O . VAL A 1 91 ? 8.462 -1.108 -20.389 1.00 92.62 91 VAL A O 1
ATOM 702 N N . ILE A 1 92 ? 7.105 -2.027 -18.859 1.00 91.56 92 ILE A N 1
ATOM 703 C CA . ILE A 1 92 ? 6.660 -3.126 -19.730 1.00 91.56 92 ILE A CA 1
ATOM 704 C C . ILE A 1 92 ? 5.987 -2.565 -20.988 1.00 91.56 92 ILE A C 1
ATOM 706 O O . ILE A 1 92 ? 6.322 -2.973 -22.099 1.00 91.56 92 ILE A O 1
ATOM 710 N N . ALA A 1 93 ? 5.090 -1.587 -20.837 1.00 86.81 93 ALA A N 1
ATOM 711 C CA . ALA A 1 93 ? 4.418 -0.950 -21.966 1.00 86.81 93 ALA A CA 1
ATOM 712 C C . ALA A 1 93 ? 5.386 -0.174 -22.881 1.00 86.81 93 ALA A C 1
ATOM 714 O O . ALA A 1 93 ? 5.181 -0.111 -24.093 1.00 86.81 93 ALA A O 1
ATOM 715 N N . TYR A 1 94 ? 6.438 0.436 -22.331 1.00 88.50 94 TYR A N 1
ATOM 716 C CA . TYR A 1 94 ? 7.499 1.085 -23.101 1.00 88.50 94 TYR A CA 1
ATOM 717 C C . TYR A 1 94 ? 8.310 0.066 -23.912 1.00 88.50 94 TYR A C 1
ATOM 719 O O . TYR A 1 94 ? 8.420 0.205 -25.132 1.00 88.50 94 TYR A O 1
ATOM 727 N N . ARG A 1 95 ? 8.798 -1.001 -23.268 1.00 90.44 95 ARG A N 1
ATOM 728 C CA . ARG A 1 95 ? 9.552 -2.077 -23.930 1.00 90.44 95 ARG A CA 1
ATOM 729 C C . ARG A 1 95 ? 8.734 -2.760 -25.020 1.00 90.44 95 ARG A C 1
ATOM 731 O O . ARG A 1 95 ? 9.237 -2.959 -26.121 1.00 90.44 95 ARG A O 1
ATOM 738 N N . ALA A 1 96 ? 7.465 -3.057 -24.741 1.00 86.12 96 ALA A N 1
ATOM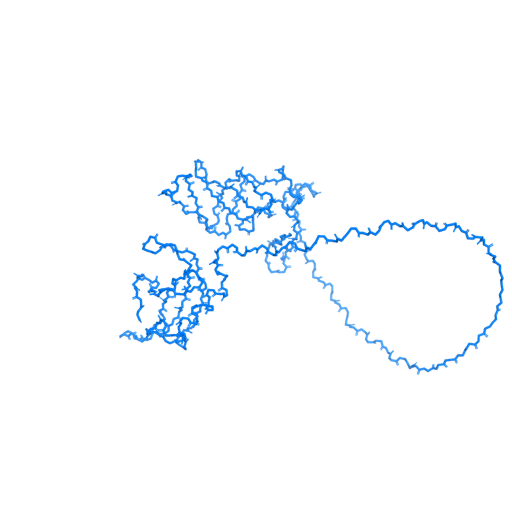 739 C CA . ALA A 1 96 ? 6.552 -3.645 -25.714 1.00 86.12 96 ALA A CA 1
ATOM 740 C C . ALA A 1 96 ? 6.385 -2.744 -26.946 1.00 86.12 96 ALA A C 1
ATOM 742 O O . ALA A 1 96 ? 6.536 -3.220 -28.066 1.00 86.12 96 ALA A O 1
ATOM 743 N N . ARG A 1 97 ? 6.160 -1.435 -26.763 1.00 83.56 97 ARG A N 1
ATOM 744 C CA . ARG A 1 97 ? 6.072 -0.481 -27.885 1.00 83.56 97 ARG A CA 1
ATOM 745 C C . ARG A 1 97 ? 7.363 -0.403 -28.695 1.00 83.56 97 ARG A C 1
ATOM 747 O O . ARG A 1 97 ? 7.306 -0.312 -29.915 1.00 83.56 97 ARG A O 1
ATOM 754 N N . ASN A 1 98 ? 8.519 -0.451 -28.040 1.00 85.69 98 ASN A N 1
ATOM 755 C CA . ASN A 1 98 ? 9.801 -0.409 -28.741 1.00 85.69 98 ASN A CA 1
ATOM 756 C C . ASN A 1 98 ? 10.108 -1.715 -29.498 1.00 85.69 98 ASN A C 1
ATOM 758 O O . ASN A 1 98 ? 10.821 -1.691 -30.495 1.00 85.69 98 ASN A O 1
ATOM 762 N N . HIS A 1 99 ? 9.571 -2.848 -29.038 1.00 84.75 99 HIS A N 1
ATOM 763 C CA . HIS A 1 99 ? 9.774 -4.149 -29.673 1.00 84.75 99 HIS A CA 1
ATOM 764 C C . HIS A 1 99 ? 8.766 -4.432 -30.799 1.00 84.75 99 HIS A C 1
ATOM 766 O O . HIS A 1 99 ? 9.153 -4.885 -31.871 1.00 84.75 99 HIS A O 1
ATOM 772 N N . PHE A 1 100 ? 7.480 -4.149 -30.571 1.00 81.06 100 PHE A N 1
ATOM 773 C CA . PHE A 1 100 ? 6.387 -4.456 -31.503 1.00 81.06 100 PHE A CA 1
ATOM 774 C C . PHE A 1 100 ? 5.961 -3.262 -32.379 1.00 81.06 100 PHE A C 1
ATOM 776 O O . PHE A 1 100 ? 5.184 -3.435 -33.317 1.00 81.06 100 PHE A O 1
ATOM 783 N N . GLY A 1 101 ? 6.452 -2.051 -32.096 1.00 71.25 101 GLY A N 1
ATOM 784 C CA . GLY A 1 101 ? 6.046 -0.811 -32.762 1.00 71.25 101 GLY A CA 1
ATOM 785 C C . GLY A 1 101 ? 4.828 -0.132 -32.117 1.00 71.25 101 GLY A C 1
ATOM 786 O O . GLY A 1 101 ? 4.300 -0.569 -31.097 1.00 71.25 101 GLY A O 1
ATOM 787 N N . ALA A 1 102 ? 4.365 0.970 -32.720 1.00 61.44 102 ALA A N 1
ATOM 788 C CA . ALA A 1 102 ? 3.247 1.784 -32.216 1.00 61.44 102 ALA A CA 1
ATOM 789 C C . ALA A 1 102 ? 1.847 1.169 -32.445 1.00 61.44 102 ALA A C 1
ATOM 791 O O . ALA A 1 102 ? 0.839 1.803 -32.132 1.00 61.44 102 ALA A O 1
ATOM 792 N N . GLY A 1 103 ? 1.770 -0.040 -33.009 1.00 60.62 103 GLY A N 1
ATOM 793 C CA . GLY A 1 103 ? 0.512 -0.769 -33.156 1.00 60.62 103 GLY A CA 1
ATOM 794 C C . GLY A 1 103 ? -0.061 -1.180 -31.798 1.00 60.62 103 GLY A C 1
ATOM 795 O O . GLY A 1 103 ? 0.673 -1.379 -30.830 1.00 60.62 103 GLY A O 1
ATOM 796 N N . THR A 1 104 ? -1.382 -1.326 -31.702 1.00 54.78 104 THR A N 1
ATOM 797 C CA . THR A 1 104 ? -2.008 -1.893 -30.502 1.00 54.78 104 THR A CA 1
ATOM 798 C C . THR A 1 104 ? -1.584 -3.350 -30.356 1.00 54.78 104 THR A C 1
ATOM 800 O O . THR A 1 104 ? -2.031 -4.201 -31.123 1.00 54.78 104 THR A O 1
ATOM 803 N N . ALA A 1 105 ? -0.719 -3.638 -29.383 1.00 54.31 105 ALA A N 1
ATOM 804 C CA . ALA A 1 105 ? -0.379 -5.004 -29.008 1.00 54.31 105 ALA A CA 1
ATOM 805 C C . ALA A 1 105 ? -1.653 -5.716 -28.523 1.00 54.31 105 ALA A C 1
ATOM 807 O O . ALA A 1 105 ? -2.247 -5.321 -27.519 1.00 54.31 105 ALA A O 1
ATOM 808 N N . VAL A 1 106 ? -2.094 -6.739 -29.257 1.00 54.22 106 VAL A N 1
ATOM 809 C CA . VAL A 1 106 ? -3.227 -7.587 -28.872 1.00 54.22 106 VAL A CA 1
ATOM 810 C C . VAL A 1 106 ? -2.656 -8.852 -28.260 1.00 54.22 106 VAL A C 1
ATOM 812 O O . VAL A 1 106 ? -1.984 -9.620 -28.943 1.00 54.22 106 VAL A O 1
ATOM 815 N N . ALA A 1 107 ? -2.939 -9.084 -26.985 1.00 50.59 107 ALA A N 1
ATOM 816 C CA . ALA A 1 107 ? -2.719 -10.389 -26.395 1.00 50.59 107 ALA A CA 1
ATOM 817 C C . ALA A 1 107 ? -4.001 -11.207 -26.536 1.00 50.59 107 ALA A C 1
ATOM 819 O O . ALA A 1 107 ? -5.053 -10.809 -26.034 1.00 50.59 107 ALA A O 1
ATOM 820 N N . LYS A 1 108 ? -3.917 -12.326 -27.249 1.00 54.34 108 LYS A N 1
ATOM 821 C CA . LYS A 1 108 ? -4.955 -13.353 -27.256 1.00 54.34 108 LYS A CA 1
ATOM 822 C C . LYS A 1 108 ? -4.448 -14.505 -26.398 1.00 54.34 108 LYS A C 1
ATOM 824 O O . LYS A 1 108 ? -3.411 -15.078 -26.716 1.00 54.34 108 LYS A O 1
ATOM 829 N N . ASN A 1 109 ? -5.154 -14.811 -25.314 1.00 51.28 109 ASN A N 1
ATOM 830 C CA . ASN A 1 109 ? -5.132 -16.161 -24.766 1.00 51.28 109 ASN A CA 1
ATOM 831 C C . ASN A 1 109 ? -6.129 -16.942 -25.614 1.00 51.28 109 ASN A C 1
ATOM 833 O O . ASN A 1 109 ? -7.327 -16.887 -25.350 1.00 51.28 109 ASN A O 1
ATOM 837 N N . ASP A 1 110 ? -5.665 -17.580 -26.684 1.00 54.75 110 ASP A N 1
ATOM 838 C CA . ASP A 1 110 ? -6.488 -18.600 -27.322 1.00 54.75 110 ASP A CA 1
ATOM 839 C C . ASP A 1 110 ? -6.776 -19.680 -26.267 1.00 54.75 110 ASP A C 1
ATOM 841 O O . ASP A 1 110 ? -5.861 -20.106 -25.552 1.00 54.75 110 ASP A O 1
ATOM 845 N N . ASP A 1 111 ? -8.047 -20.074 -26.121 1.00 49.12 111 ASP A N 1
ATOM 846 C CA . ASP A 1 111 ?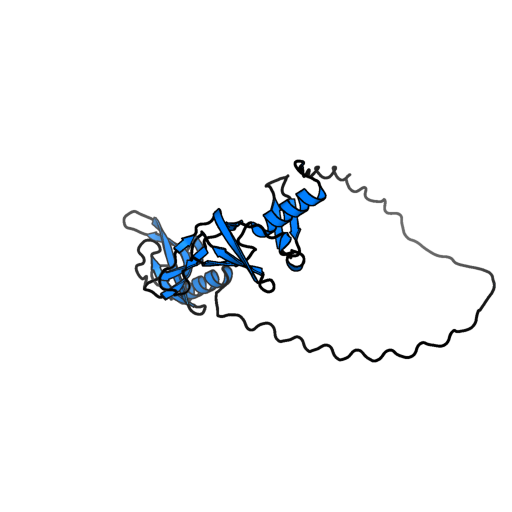 -8.415 -21.201 -25.266 1.00 49.12 111 ASP A CA 1
ATOM 847 C C . ASP A 1 111 ? -7.503 -22.386 -25.613 1.00 49.12 111 ASP A C 1
ATOM 849 O O . ASP A 1 111 ? -7.330 -22.688 -26.804 1.00 49.12 111 ASP A O 1
ATOM 853 N N . PRO A 1 112 ? -6.891 -23.060 -24.617 1.00 52.31 112 PRO A N 1
ATOM 854 C CA . PRO A 1 112 ? -6.117 -24.254 -24.900 1.00 52.31 112 PRO A CA 1
ATOM 855 C C . PRO A 1 112 ? -7.029 -25.207 -25.670 1.00 52.31 112 PRO A C 1
ATOM 857 O O . PRO A 1 112 ? -8.133 -25.514 -25.213 1.00 52.31 112 PRO A O 1
ATOM 860 N N . ALA A 1 113 ? -6.585 -25.628 -26.860 1.00 51.12 113 ALA A N 1
ATOM 861 C CA . ALA A 1 113 ? -7.320 -26.599 -27.658 1.00 51.12 113 ALA A CA 1
ATOM 862 C C . ALA A 1 113 ? -7.740 -27.753 -26.735 1.00 51.12 113 ALA A C 1
ATOM 864 O O . ALA A 1 113 ? -6.911 -28.175 -25.918 1.00 51.12 113 ALA A O 1
ATOM 865 N N . PRO A 1 114 ? -9.000 -28.227 -26.807 1.00 53.16 114 PRO A N 1
ATOM 866 C CA . PRO A 1 114 ? -9.476 -29.276 -25.922 1.00 53.16 114 PRO A CA 1
ATOM 867 C C . PRO A 1 114 ? -8.473 -30.421 -25.972 1.00 53.16 114 PRO A C 1
ATOM 869 O O . PRO A 1 114 ? -8.240 -31.002 -27.034 1.00 53.16 114 PRO A O 1
ATOM 872 N N . VAL A 1 115 ? -7.825 -30.685 -24.835 1.00 56.12 115 VAL A N 1
ATOM 873 C CA . VAL A 1 115 ? -6.897 -31.804 -24.732 1.00 56.12 115 VAL A CA 1
ATOM 874 C C . VAL A 1 115 ? -7.694 -33.056 -25.092 1.00 56.12 115 VAL A C 1
ATOM 876 O O . VAL A 1 115 ? -8.737 -33.298 -24.471 1.00 56.12 115 VAL A O 1
ATOM 879 N N . PRO A 1 116 ? -7.288 -33.824 -26.121 1.00 62.12 116 PRO A N 1
ATOM 880 C CA . PRO A 1 116 ? -7.949 -35.084 -26.395 1.00 62.12 116 PRO A CA 1
ATOM 881 C C . PRO A 1 116 ? -7.890 -35.923 -25.111 1.00 62.12 116 PRO A C 1
ATOM 883 O O . PRO A 1 116 ? -6.871 -35.886 -24.410 1.00 62.12 116 PRO A O 1
ATOM 886 N N . PRO A 1 117 ? -8.977 -36.629 -24.755 1.00 58.19 117 PRO A N 1
ATOM 887 C CA . PRO A 1 117 ? -8.990 -37.464 -23.566 1.00 58.19 117 PRO A CA 1
ATOM 888 C C . PRO A 1 117 ? -7.781 -38.408 -23.603 1.00 58.19 117 PRO A C 1
ATOM 890 O O . PRO A 1 117 ? -7.447 -38.905 -24.683 1.00 58.19 117 PRO A O 1
ATOM 893 N N . PRO A 1 118 ? -7.107 -38.642 -22.463 1.00 50.62 118 PRO A N 1
ATOM 894 C CA . PRO A 1 118 ? -5.957 -39.529 -22.419 1.00 50.62 118 PRO A CA 1
ATOM 895 C C . PRO A 1 118 ? -6.372 -40.902 -22.950 1.00 50.62 118 PRO A C 1
ATOM 897 O O . PRO A 1 118 ? -7.156 -41.614 -22.323 1.00 50.62 118 PRO A O 1
ATOM 900 N N . THR A 1 119 ? -5.864 -41.274 -24.123 1.00 55.47 119 THR A N 1
ATOM 901 C CA . THR A 1 119 ? -5.922 -42.654 -24.597 1.00 55.47 119 THR A CA 1
ATOM 902 C C . THR A 1 119 ? -5.020 -43.463 -23.682 1.00 55.47 119 THR A C 1
ATOM 904 O O . THR A 1 119 ? -3.795 -43.355 -23.761 1.00 55.47 119 THR A O 1
ATOM 907 N N . LEU A 1 120 ? -5.632 -44.213 -22.765 1.00 42.56 120 LEU A N 1
ATOM 908 C CA . LEU A 1 120 ? -4.942 -45.203 -21.949 1.00 42.56 120 LEU A CA 1
ATOM 909 C C . LEU A 1 120 ? -4.205 -46.166 -22.894 1.00 42.56 120 LEU A C 1
ATOM 911 O O . LEU A 1 120 ? -4.858 -46.747 -23.762 1.00 42.56 120 LEU A O 1
ATOM 915 N N . PRO A 1 121 ? -2.876 -46.327 -22.781 1.00 50.91 121 PRO A N 1
ATOM 916 C CA . PRO A 1 121 ? -2.185 -47.365 -23.527 1.00 50.91 121 PRO A CA 1
ATOM 917 C C . PRO A 1 121 ? -2.644 -48.738 -23.021 1.00 50.91 121 PRO A C 1
ATOM 919 O O . PRO A 1 121 ? -2.679 -48.977 -21.811 1.00 50.91 121 PRO A O 1
ATOM 922 N N . ASP A 1 122 ? -2.991 -49.631 -23.949 1.00 49.25 122 ASP A N 1
ATOM 923 C CA . ASP A 1 122 ? -3.242 -51.040 -23.657 1.00 49.25 122 ASP A CA 1
ATOM 924 C C . ASP A 1 122 ? -2.043 -51.651 -22.918 1.00 49.25 122 ASP A C 1
ATOM 926 O O . ASP A 1 122 ? -0.885 -51.530 -23.332 1.00 49.25 122 ASP A O 1
ATOM 930 N N . VAL A 1 123 ? -2.340 -52.305 -21.796 1.00 47.41 123 VAL A N 1
ATOM 931 C CA . VAL A 1 123 ? -1.381 -53.026 -20.959 1.00 47.41 123 VAL A CA 1
ATOM 932 C C . VAL A 1 123 ? -0.871 -54.233 -21.745 1.00 47.41 123 VAL A C 1
ATOM 934 O O . VAL A 1 123 ? -1.520 -55.277 -21.786 1.00 47.41 123 VAL A O 1
ATOM 937 N N . VAL A 1 124 ? 0.298 -54.102 -22.372 1.00 42.72 124 VAL A N 1
ATOM 938 C CA . VAL A 1 124 ? 1.016 -55.242 -22.951 1.00 42.72 124 VAL A CA 1
ATOM 939 C C . VAL A 1 124 ? 1.996 -55.793 -21.917 1.00 42.72 124 VAL A C 1
ATOM 941 O O . VAL A 1 124 ? 2.802 -55.070 -21.334 1.00 42.72 124 VAL A O 1
ATOM 944 N N . ALA A 1 125 ? 1.851 -57.093 -21.675 1.00 39.62 125 ALA A N 1
ATOM 945 C CA . ALA A 1 125 ? 2.533 -57.893 -20.673 1.00 39.62 125 ALA A CA 1
ATOM 946 C C . ALA A 1 125 ? 4.069 -57.895 -20.797 1.00 39.62 125 ALA A C 1
ATOM 948 O O . ALA A 1 125 ? 4.632 -57.918 -21.889 1.00 39.62 125 ALA A O 1
ATOM 949 N N . ASN A 1 126 ? 4.717 -57.942 -19.634 1.00 36.03 126 ASN A N 1
ATOM 950 C CA . ASN A 1 126 ? 6.137 -58.222 -19.426 1.00 36.03 126 ASN A CA 1
ATOM 951 C C . ASN A 1 126 ? 6.353 -59.746 -19.338 1.00 36.03 126 ASN A C 1
ATOM 953 O O . ASN A 1 126 ? 5.665 -60.365 -18.530 1.00 36.03 126 ASN A O 1
ATOM 957 N N . ASP A 1 127 ? 7.302 -60.313 -20.099 1.00 40.88 127 ASP A N 1
ATOM 958 C CA . ASP A 1 127 ? 8.188 -61.442 -19.711 1.00 40.88 127 ASP A CA 1
ATOM 959 C C . ASP A 1 127 ? 9.292 -61.674 -20.797 1.00 40.88 127 ASP A C 1
ATOM 961 O O . ASP A 1 127 ? 9.184 -61.100 -21.882 1.00 40.88 127 ASP A O 1
ATOM 965 N N . PRO A 1 128 ? 10.403 -62.415 -20.556 1.00 50.34 128 PRO A N 1
ATOM 966 C CA . PRO A 1 128 ? 11.756 -61.870 -20.617 1.00 50.34 128 PRO A CA 1
ATOM 967 C C . PRO A 1 128 ? 12.729 -62.683 -21.513 1.00 50.34 128 PRO A C 1
ATOM 969 O O . PRO A 1 128 ? 12.441 -63.778 -21.981 1.00 50.34 128 PRO A O 1
ATOM 972 N N . ALA A 1 129 ? 13.948 -62.143 -21.639 1.00 35.22 129 ALA A N 1
ATOM 973 C CA . ALA A 1 129 ? 15.230 -62.814 -21.921 1.00 35.22 129 ALA A CA 1
ATOM 974 C C . ALA A 1 129 ? 15.434 -63.582 -23.251 1.00 35.22 129 ALA A C 1
ATOM 976 O O . ALA A 1 129 ? 14.790 -64.589 -23.516 1.00 35.22 129 ALA A O 1
ATOM 977 N N . LYS A 1 130 ? 16.506 -63.233 -23.993 1.00 32.97 130 LYS A N 1
ATOM 978 C CA . LYS A 1 130 ? 17.780 -64.002 -24.061 1.00 32.97 130 LYS A CA 1
ATOM 979 C C . LYS A 1 130 ? 18.785 -63.352 -25.038 1.00 32.97 130 LYS A C 1
ATOM 981 O O . LYS A 1 130 ? 18.456 -63.038 -26.173 1.00 32.97 130 LYS A O 1
ATOM 986 N N . ALA A 1 131 ? 20.012 -63.159 -24.558 1.00 34.50 131 ALA A N 1
ATOM 987 C CA . ALA A 1 131 ? 21.208 -62.662 -25.260 1.00 34.50 131 ALA A CA 1
ATOM 988 C C . ALA A 1 131 ? 21.946 -63.805 -26.026 1.00 34.50 131 ALA A C 1
ATOM 990 O O . ALA A 1 131 ? 21.443 -64.931 -25.984 1.00 34.50 131 ALA A O 1
ATOM 991 N N . PRO A 1 132 ? 23.212 -63.678 -26.505 1.00 60.22 132 PRO A N 1
ATOM 992 C CA . PRO A 1 132 ? 23.970 -62.596 -27.180 1.00 60.22 132 PRO A CA 1
ATOM 993 C C . PRO A 1 132 ? 24.741 -63.106 -28.448 1.00 60.22 132 PRO A C 1
ATOM 995 O O . PRO A 1 132 ? 24.591 -64.261 -28.844 1.00 60.22 132 PRO A O 1
ATOM 998 N N . SER A 1 133 ? 25.674 -62.272 -28.964 1.00 39.38 133 SER A N 1
ATOM 999 C CA . SER A 1 133 ? 27.000 -62.609 -29.575 1.00 39.38 133 SER A CA 1
ATOM 1000 C C . SER A 1 133 ? 27.154 -62.346 -31.099 1.00 39.38 133 SER A C 1
ATOM 1002 O O . SER A 1 133 ? 26.157 -62.405 -31.810 1.00 39.38 133 SER A O 1
ATOM 1004 N N . PRO A 1 134 ? 28.380 -62.204 -31.669 1.00 56.16 134 PRO A N 1
ATOM 1005 C CA . PRO A 1 134 ? 29.474 -61.259 -31.355 1.00 56.16 134 PRO A CA 1
ATOM 1006 C C . PRO A 1 134 ? 30.130 -60.606 -32.613 1.00 56.16 134 PRO A C 1
ATOM 1008 O O . PRO A 1 134 ? 29.837 -60.990 -33.741 1.00 56.16 134 PRO A O 1
ATOM 1011 N N . ALA A 1 135 ? 31.107 -59.707 -32.376 1.00 41.78 135 ALA A N 1
ATOM 1012 C CA . ALA A 1 135 ? 32.469 -59.689 -32.972 1.00 41.78 135 ALA A CA 1
ATOM 1013 C C . ALA A 1 135 ? 32.968 -58.347 -33.589 1.00 41.78 135 ALA A C 1
ATOM 1015 O O . ALA A 1 135 ? 32.535 -57.956 -34.664 1.00 41.78 135 ALA A O 1
ATOM 1016 N N . THR A 1 136 ? 33.983 -57.766 -32.905 1.00 38.34 136 THR A N 1
ATOM 1017 C CA . THR A 1 136 ? 35.296 -57.222 -33.392 1.00 38.34 136 THR A CA 1
ATOM 1018 C C . THR A 1 136 ? 35.333 -56.076 -34.435 1.00 38.34 136 THR A C 1
ATOM 1020 O O . THR A 1 136 ? 34.545 -56.062 -35.360 1.00 38.34 136 THR A O 1
ATOM 1023 N N . THR A 1 137 ? 36.241 -55.079 -34.447 1.00 37.31 137 THR A N 1
ATOM 1024 C CA . THR A 1 137 ? 37.578 -54.847 -33.837 1.00 37.31 137 THR A CA 1
ATOM 1025 C C . THR A 1 137 ? 38.017 -53.382 -34.076 1.00 37.31 137 THR A C 1
ATOM 1027 O O . THR A 1 137 ? 37.604 -52.806 -35.076 1.00 37.31 137 THR A O 1
ATOM 1030 N N . ALA A 1 138 ? 38.990 -52.906 -33.274 1.00 39.84 138 ALA A N 1
ATOM 1031 C CA . ALA A 1 138 ? 39.998 -51.854 -33.563 1.00 39.84 138 ALA A CA 1
ATOM 1032 C C . ALA A 1 138 ? 39.514 -50.377 -33.602 1.00 39.84 138 ALA A C 1
ATOM 1034 O O . ALA A 1 138 ? 38.453 -50.084 -34.121 1.00 39.84 138 ALA A O 1
ATOM 1035 N N . ALA A 1 139 ? 40.218 -49.361 -33.091 1.00 44.62 139 ALA A N 1
ATOM 1036 C CA . ALA A 1 139 ? 41.596 -49.232 -32.626 1.00 44.62 139 ALA A CA 1
ATOM 1037 C C . ALA A 1 139 ? 41.714 -48.133 -31.543 1.00 44.62 139 ALA A C 1
ATOM 1039 O O . ALA A 1 139 ? 40.970 -47.154 -31.534 1.00 44.62 139 ALA A O 1
ATOM 1040 N N . THR A 1 140 ? 42.699 -48.314 -30.666 1.00 42.09 140 THR A N 1
ATOM 1041 C CA . THR A 1 140 ? 43.258 -47.346 -29.710 1.00 42.09 140 THR A CA 1
ATOM 1042 C C . THR A 1 140 ? 43.913 -46.154 -30.415 1.00 42.09 140 THR A C 1
ATOM 1044 O O . THR A 1 140 ? 44.659 -46.358 -31.373 1.00 42.09 140 THR A O 1
ATOM 1047 N N . PRO A 1 141 ? 43.744 -4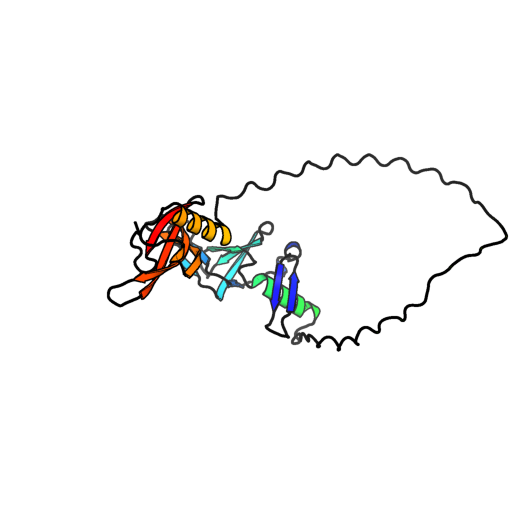4.939 -29.871 1.00 50.69 141 PRO A N 1
ATOM 1048 C CA . PRO A 1 141 ? 44.869 -44.018 -29.740 1.00 50.69 141 PRO A CA 1
ATOM 1049 C C . PRO A 1 141 ? 45.161 -43.638 -28.275 1.00 50.69 141 PRO A C 1
ATOM 1051 O O . PRO A 1 141 ? 44.315 -43.733 -27.389 1.00 50.69 141 PRO A O 1
ATOM 1054 N N . GLU A 1 142 ? 46.421 -43.275 -28.062 1.00 53.28 142 GLU A N 1
ATOM 1055 C CA . GLU A 1 142 ? 47.162 -43.074 -26.811 1.00 53.28 142 GLU A CA 1
ATOM 1056 C C . GLU A 1 142 ? 46.624 -41.965 -25.873 1.00 53.28 142 GLU A C 1
ATOM 1058 O O . GLU A 1 142 ? 45.934 -41.043 -26.319 1.00 53.28 142 GLU A O 1
ATOM 1063 N N . PRO A 1 143 ? 46.948 -42.019 -24.562 1.00 53.25 143 PRO A N 1
ATOM 1064 C CA . PRO A 1 143 ? 46.448 -41.071 -23.571 1.00 53.25 143 PRO A CA 1
ATOM 1065 C C . PRO A 1 143 ? 47.136 -39.702 -23.681 1.00 53.25 143 PRO A C 1
ATOM 1067 O O . PRO A 1 143 ? 48.360 -39.583 -23.631 1.00 53.25 143 PRO A O 1
ATOM 1070 N N . LYS A 1 144 ? 46.325 -38.645 -23.770 1.00 54.50 144 LYS A N 1
ATOM 1071 C CA . LYS A 1 144 ? 46.755 -37.249 -23.604 1.00 54.50 144 LYS A CA 1
ATOM 1072 C C . LYS A 1 144 ? 47.061 -36.991 -22.114 1.00 54.50 144 LYS A C 1
ATOM 1074 O O . LYS A 1 144 ? 46.304 -37.479 -21.274 1.00 54.50 144 LYS A O 1
ATOM 1079 N N . PRO A 1 145 ? 48.128 -36.248 -21.766 1.00 56.97 145 PRO A N 1
ATOM 1080 C CA . PRO A 1 145 ? 48.502 -36.003 -20.375 1.00 56.97 145 PRO A CA 1
ATOM 1081 C C . PRO A 1 145 ? 47.404 -35.249 -19.614 1.00 56.97 145 PRO A C 1
ATOM 1083 O O . PRO A 1 145 ? 46.723 -34.384 -20.168 1.00 56.97 145 PRO A O 1
ATOM 1086 N N . ALA A 1 146 ? 47.240 -35.625 -18.345 1.00 54.06 146 ALA A N 1
ATOM 1087 C CA . ALA A 1 146 ? 46.263 -35.067 -17.422 1.00 54.06 146 ALA A CA 1
ATOM 1088 C C . ALA A 1 146 ? 46.466 -33.550 -17.241 1.00 54.06 146 ALA A C 1
ATOM 1090 O O . ALA A 1 146 ? 47.607 -33.122 -17.053 1.00 54.06 146 ALA A O 1
ATOM 1091 N N . PRO A 1 147 ? 45.398 -32.733 -17.276 1.00 58.81 147 PRO A N 1
ATOM 1092 C CA . PRO A 1 147 ? 45.493 -31.351 -16.831 1.00 58.81 147 PRO A CA 1
ATOM 1093 C C . PRO A 1 147 ? 45.784 -31.320 -15.324 1.00 58.81 147 PRO A C 1
ATOM 1095 O O . PRO A 1 147 ? 45.237 -32.119 -14.560 1.00 58.81 147 PRO A O 1
ATOM 1098 N N . GLU A 1 148 ? 46.670 -30.410 -14.919 1.00 56.66 148 GLU A N 1
ATOM 1099 C CA . GLU A 1 148 ? 46.979 -30.114 -13.519 1.00 56.66 148 GLU A CA 1
ATOM 1100 C C . GLU A 1 148 ? 45.697 -29.850 -12.708 1.00 56.66 148 GLU A C 1
ATOM 1102 O O . GLU A 1 148 ? 44.730 -29.299 -13.248 1.00 56.66 148 GLU A O 1
ATOM 1107 N N . PRO A 1 149 ? 45.657 -30.231 -11.418 1.00 56.12 149 PRO A N 1
ATOM 1108 C CA . PRO A 1 149 ? 44.521 -29.918 -10.567 1.00 56.12 149 PRO A CA 1
ATOM 1109 C C . PRO A 1 149 ? 44.373 -28.397 -10.472 1.00 56.12 149 PRO A C 1
ATOM 1111 O O . PRO A 1 149 ? 45.295 -27.695 -10.056 1.00 56.12 149 PRO A O 1
ATOM 1114 N N . ALA A 1 150 ? 43.202 -27.895 -10.866 1.00 56.78 150 ALA A N 1
ATOM 1115 C CA . ALA A 1 150 ? 42.811 -26.520 -10.597 1.00 56.78 150 ALA A CA 1
ATOM 1116 C C . ALA A 1 150 ? 42.918 -26.247 -9.083 1.00 56.78 150 ALA A C 1
ATOM 1118 O O . ALA A 1 150 ? 42.637 -27.152 -8.287 1.00 56.78 150 ALA A O 1
ATOM 1119 N N . PRO A 1 151 ? 43.333 -25.035 -8.670 1.00 58.78 151 PRO A N 1
ATOM 1120 C CA . PRO A 1 151 ? 43.388 -24.679 -7.260 1.00 58.78 151 PRO A CA 1
ATOM 1121 C C . PRO A 1 151 ? 42.015 -24.913 -6.624 1.00 58.78 151 PRO A C 1
ATOM 1123 O O . PRO A 1 151 ? 40.982 -24.641 -7.240 1.00 58.78 151 PRO A O 1
ATOM 1126 N N . ALA A 1 152 ? 42.021 -25.467 -5.410 1.00 54.69 152 ALA A N 1
ATOM 1127 C CA . ALA A 1 152 ? 40.813 -25.656 -4.621 1.00 54.69 152 ALA A CA 1
ATOM 1128 C C . ALA A 1 152 ? 40.029 -24.332 -4.567 1.00 54.69 152 ALA A C 1
ATOM 1130 O O . ALA A 1 152 ? 40.664 -23.284 -4.406 1.00 54.69 152 ALA A O 1
ATOM 1131 N N . PRO A 1 153 ? 38.692 -24.354 -4.720 1.00 56.50 153 PRO A N 1
ATOM 1132 C CA . PRO A 1 153 ? 37.899 -23.153 -4.518 1.00 56.50 153 PRO A CA 1
ATOM 1133 C C . PRO A 1 153 ? 38.209 -22.608 -3.123 1.00 56.50 153 PRO A C 1
ATOM 1135 O O . PRO A 1 153 ? 38.246 -23.369 -2.150 1.00 56.50 153 PRO A O 1
ATOM 1138 N N . GLU A 1 154 ? 38.484 -21.305 -3.045 1.00 54.53 154 GLU A N 1
ATOM 1139 C CA . GLU A 1 154 ? 38.479 -20.596 -1.770 1.00 54.53 154 GLU A CA 1
ATOM 1140 C C . GLU A 1 154 ? 37.174 -20.936 -1.036 1.00 54.53 154 GLU A C 1
ATOM 1142 O O . GLU A 1 154 ? 36.139 -21.104 -1.694 1.00 54.53 154 GLU A O 1
ATOM 1147 N N . PRO A 1 155 ? 37.211 -21.108 0.297 1.00 55.16 155 PRO A N 1
ATOM 1148 C CA . PRO A 1 155 ? 35.997 -21.345 1.059 1.00 55.16 155 PRO A CA 1
ATOM 1149 C C . PRO A 1 155 ? 34.991 -20.249 0.707 1.00 55.16 155 PRO A C 1
ATOM 1151 O O . PRO A 1 155 ? 35.333 -19.065 0.755 1.00 55.16 155 PRO A O 1
ATOM 1154 N N . GLU A 1 156 ? 33.781 -20.656 0.308 1.00 47.75 156 GLU A N 1
ATOM 1155 C CA . GLU A 1 156 ? 32.659 -19.731 0.173 1.00 47.75 156 GLU A CA 1
ATOM 1156 C C . GLU A 1 156 ? 32.616 -18.869 1.440 1.00 47.75 156 GLU A C 1
ATOM 1158 O O . GLU A 1 156 ? 32.742 -19.424 2.542 1.00 47.75 156 GLU A O 1
ATOM 1163 N N . PRO A 1 157 ? 32.497 -17.535 1.315 1.00 52.22 157 PRO A N 1
ATOM 1164 C CA . PRO A 1 157 ? 32.238 -16.712 2.481 1.00 52.22 157 PRO A CA 1
ATOM 1165 C C . PRO A 1 157 ? 31.021 -17.307 3.188 1.00 52.22 157 PRO A C 1
ATOM 1167 O O . PRO A 1 157 ? 30.015 -17.610 2.538 1.00 52.22 157 PRO A O 1
ATOM 1170 N N . GLU A 1 158 ? 31.141 -17.535 4.500 1.00 46.72 158 GLU A N 1
ATOM 1171 C CA . GLU A 1 158 ? 29.984 -17.849 5.335 1.00 46.72 158 GLU A CA 1
ATOM 1172 C C . GLU A 1 158 ? 28.852 -16.894 4.943 1.00 46.72 158 GLU A C 1
ATOM 1174 O O . GLU A 1 158 ? 29.130 -15.707 4.736 1.00 46.72 158 GLU A O 1
ATOM 1179 N N . PRO A 1 159 ? 27.612 -17.392 4.782 1.00 51.28 159 PRO A N 1
ATOM 1180 C CA . PRO A 1 159 ? 26.491 -16.521 4.484 1.00 51.28 159 PRO A CA 1
ATOM 1181 C C . PRO A 1 159 ? 26.515 -15.382 5.498 1.00 51.28 159 PRO A C 1
ATOM 1183 O O . PRO A 1 159 ? 26.488 -15.632 6.707 1.00 51.28 159 PRO A O 1
ATOM 1186 N N . GLU A 1 160 ? 26.625 -14.146 5.000 1.00 43.22 160 GLU A N 1
ATOM 1187 C CA . GLU A 1 160 ? 26.400 -12.975 5.833 1.00 43.22 160 GLU A CA 1
ATOM 1188 C C . GLU A 1 160 ? 25.085 -13.211 6.584 1.00 43.22 160 GLU A C 1
ATOM 1190 O O . GLU A 1 160 ? 24.119 -13.695 5.974 1.00 43.22 160 GLU A O 1
ATOM 1195 N N . PRO A 1 161 ? 25.060 -12.971 7.907 1.00 51.38 161 PRO A N 1
ATOM 1196 C CA . PRO A 1 161 ? 23.852 -13.158 8.689 1.00 51.38 161 PRO A CA 1
ATOM 1197 C C . PRO A 1 161 ? 22.706 -12.435 7.985 1.00 51.38 161 PRO A C 1
ATOM 1199 O O . PRO A 1 161 ? 22.873 -11.295 7.547 1.00 51.38 161 PRO A O 1
ATOM 1202 N N . GLU A 1 162 ? 21.571 -13.133 7.844 1.00 46.19 162 GLU A N 1
ATOM 1203 C CA . GLU A 1 162 ? 20.322 -12.552 7.352 1.00 46.19 162 GLU A CA 1
ATOM 1204 C C . GLU A 1 162 ? 20.158 -11.145 7.935 1.00 46.19 162 GLU A C 1
ATOM 1206 O O . GLU A 1 162 ? 20.421 -10.967 9.132 1.00 46.19 162 GLU A O 1
ATOM 1211 N N . PRO A 1 163 ? 19.753 -10.158 7.115 1.00 49.91 163 PRO A N 1
ATOM 1212 C CA . PRO A 1 163 ? 19.583 -8.794 7.580 1.00 49.91 163 PRO A CA 1
ATOM 1213 C C . PRO A 1 163 ? 18.746 -8.814 8.855 1.00 49.91 163 PRO A C 1
ATOM 1215 O O . PRO A 1 163 ? 17.623 -9.326 8.874 1.00 49.91 163 PRO A O 1
ATOM 1218 N N . GLU A 1 164 ? 19.336 -8.297 9.931 1.00 42.41 164 GLU A N 1
ATOM 1219 C CA . GLU A 1 164 ? 18.641 -8.068 11.187 1.00 42.41 164 GLU A CA 1
ATOM 1220 C C . GLU A 1 164 ? 17.335 -7.324 10.859 1.00 42.41 164 GLU A C 1
ATOM 1222 O O . GLU A 1 164 ? 17.375 -6.328 10.128 1.00 42.41 164 GLU A O 1
ATOM 1227 N N . PRO A 1 165 ? 16.167 -7.815 11.313 1.00 46.78 165 PRO A N 1
ATOM 1228 C CA . PRO A 1 165 ? 14.892 -7.233 10.937 1.00 46.78 165 PRO A CA 1
ATOM 1229 C C . PRO A 1 165 ? 14.864 -5.755 11.325 1.00 46.78 165 PRO A C 1
ATOM 1231 O O . PRO A 1 165 ? 14.990 -5.402 12.501 1.00 46.78 165 PRO A O 1
ATOM 1234 N N . GLU A 1 166 ? 14.655 -4.903 10.320 1.00 50.91 166 GLU A N 1
ATOM 1235 C CA . GLU A 1 166 ? 14.268 -3.508 10.498 1.00 50.91 166 GLU A CA 1
ATOM 1236 C C . GLU A 1 166 ? 13.127 -3.404 11.531 1.00 50.91 166 GLU A C 1
ATOM 1238 O O . GLU A 1 166 ? 12.302 -4.317 11.659 1.00 50.91 166 GLU A O 1
ATOM 1243 N N . PRO A 1 167 ? 13.071 -2.315 12.313 1.00 47.03 167 PRO A N 1
ATOM 1244 C CA . PRO A 1 167 ? 12.275 -2.234 13.532 1.00 47.03 167 PRO A CA 1
ATOM 1245 C C . PRO A 1 167 ? 10.783 -2.550 13.310 1.00 47.03 167 PRO A C 1
ATOM 1247 O O . PRO A 1 167 ? 10.011 -1.715 12.860 1.00 47.03 167 PRO A O 1
ATOM 1250 N N . ALA A 1 168 ? 10.389 -3.767 13.698 1.00 57.22 168 ALA A N 1
ATOM 1251 C CA . ALA A 1 168 ? 9.088 -4.196 14.225 1.00 57.22 168 ALA A CA 1
ATOM 1252 C C . ALA A 1 168 ? 7.803 -3.571 13.630 1.00 57.22 168 ALA A C 1
ATOM 1254 O O . ALA A 1 168 ? 6.873 -3.274 14.384 1.00 57.22 168 ALA A O 1
ATOM 1255 N N . ASN A 1 169 ? 7.701 -3.425 12.308 1.00 67.69 169 ASN A N 1
ATOM 1256 C CA . ASN A 1 169 ? 6.409 -3.231 11.649 1.00 67.69 169 ASN A CA 1
ATOM 1257 C C . ASN A 1 169 ? 5.802 -4.621 11.380 1.00 67.69 169 ASN A C 1
ATOM 1259 O O . ASN A 1 169 ? 6.235 -5.348 10.487 1.00 67.69 169 ASN A O 1
ATOM 1263 N N . LEU A 1 170 ? 4.829 -5.030 12.202 1.00 76.44 170 LEU A N 1
ATOM 1264 C CA . LEU A 1 170 ? 4.133 -6.309 12.063 1.00 76.44 170 LEU A CA 1
ATOM 1265 C C . LEU A 1 170 ? 3.499 -6.428 10.671 1.00 76.44 170 LEU A C 1
ATOM 1267 O O . LEU A 1 170 ? 2.841 -5.504 10.193 1.00 76.44 170 LEU A O 1
ATOM 1271 N N . ASN A 1 171 ? 3.636 -7.594 10.045 1.00 85.50 171 ASN A N 1
ATOM 1272 C CA . ASN A 1 171 ? 2.904 -7.914 8.822 1.00 85.50 171 ASN A CA 1
ATOM 1273 C C . ASN A 1 171 ? 1.382 -8.049 9.129 1.00 85.50 171 ASN A C 1
ATOM 1275 O O . ASN A 1 171 ? 0.995 -8.165 10.297 1.00 85.50 171 ASN A O 1
ATOM 1279 N N . PRO A 1 172 ? 0.478 -8.048 8.129 1.00 84.81 172 PRO A N 1
ATOM 1280 C CA . PRO A 1 172 ? -0.964 -8.052 8.396 1.00 84.81 172 PRO A CA 1
ATOM 1281 C C . PRO A 1 172 ? -1.443 -9.283 9.184 1.00 84.81 172 PRO A C 1
ATOM 1283 O O . PRO A 1 172 ? -2.393 -9.186 9.959 1.00 84.81 172 PRO A O 1
ATOM 1286 N N . GLU A 1 173 ? -0.783 -10.429 9.026 1.00 84.50 173 GLU A N 1
ATOM 1287 C CA . GLU A 1 173 ? -1.106 -11.651 9.771 1.00 84.50 173 GLU A CA 1
ATOM 1288 C C . GLU A 1 173 ? -0.688 -11.540 11.242 1.00 84.50 173 GLU A C 1
ATOM 1290 O O . GLU A 1 173 ? -1.446 -11.912 12.136 1.00 84.50 173 GLU A O 1
ATOM 1295 N N . GLN A 1 174 ? 0.480 -10.954 11.506 1.00 86.00 174 GLN A N 1
ATOM 1296 C CA . GLN A 1 174 ? 1.004 -10.694 12.842 1.00 86.00 174 GLN A CA 1
ATOM 1297 C C . GLN A 1 174 ? 0.188 -9.625 13.576 1.00 86.00 174 GLN A C 1
ATOM 1299 O O . GLN A 1 174 ? -0.050 -9.766 14.771 1.00 86.00 174 GLN A O 1
ATOM 1304 N N . ILE A 1 175 ? -0.300 -8.597 12.872 1.00 89.44 175 ILE A N 1
ATOM 1305 C CA . ILE A 1 175 ? -1.228 -7.600 13.429 1.00 89.44 175 ILE A CA 1
ATOM 1306 C C . ILE A 1 175 ? -2.484 -8.296 13.951 1.00 89.44 175 ILE A C 1
ATOM 1308 O O . ILE A 1 175 ? -2.872 -8.106 15.103 1.00 89.44 175 ILE A O 1
ATOM 1312 N N . VAL A 1 176 ? -3.100 -9.144 13.123 1.00 89.94 176 VAL A N 1
ATOM 1313 C CA . VAL A 1 176 ? -4.284 -9.903 13.532 1.00 89.94 176 VAL A CA 1
ATOM 1314 C C . VAL A 1 176 ? -3.940 -10.836 14.693 1.00 89.94 176 VAL A C 1
ATOM 1316 O O . VAL A 1 176 ? -4.669 -10.845 15.680 1.00 89.94 176 VAL A O 1
ATOM 1319 N N . ALA A 1 177 ? -2.820 -11.558 14.642 1.00 88.75 177 ALA A N 1
ATOM 1320 C CA . ALA A 1 177 ? -2.396 -12.440 15.728 1.00 88.75 177 ALA A CA 1
ATOM 1321 C C . ALA A 1 177 ? -2.215 -11.691 17.062 1.00 88.75 177 ALA A C 1
ATOM 1323 O O . ALA A 1 177 ? -2.759 -12.122 18.078 1.00 88.75 177 ALA A O 1
ATOM 1324 N N . ALA A 1 178 ? -1.543 -10.537 17.057 1.00 88.69 178 ALA A N 1
ATOM 1325 C CA . ALA A 1 178 ? -1.347 -9.698 18.239 1.00 88.69 178 ALA A CA 1
ATOM 1326 C C . ALA A 1 178 ? -2.680 -9.194 18.815 1.00 88.69 178 ALA A C 1
ATOM 1328 O O . ALA A 1 178 ? -2.877 -9.169 20.031 1.00 88.69 178 ALA A O 1
ATOM 1329 N N . MET A 1 179 ? -3.633 -8.835 17.950 1.00 91.56 179 MET A N 1
ATOM 1330 C CA . MET A 1 179 ? -4.985 -8.467 18.371 1.00 91.56 179 MET A CA 1
ATOM 1331 C C . MET A 1 179 ? -5.718 -9.629 19.029 1.00 91.56 179 MET A C 1
ATOM 1333 O O . MET A 1 179 ? -6.282 -9.476 20.110 1.00 91.56 179 MET A O 1
ATOM 1337 N N . GLN A 1 180 ? -5.698 -10.797 18.396 1.00 91.12 180 GLN A N 1
ATOM 1338 C CA . GLN A 1 180 ? -6.339 -11.992 18.925 1.00 91.12 180 GLN A CA 1
ATOM 1339 C C . GLN A 1 180 ? -5.735 -12.407 20.269 1.00 91.12 180 GLN A C 1
ATOM 1341 O O . GLN A 1 180 ? -6.477 -12.772 21.182 1.00 91.12 180 GLN A O 1
ATOM 1346 N N . GLU A 1 181 ? -4.411 -12.321 20.403 1.00 90.38 181 GLU A N 1
ATOM 1347 C CA . GLU A 1 181 ? -3.695 -12.567 21.654 1.00 90.38 181 GLU A CA 1
ATOM 1348 C C . GLU A 1 181 ? -4.097 -11.559 22.734 1.00 90.38 181 GLU A C 1
ATOM 1350 O O . GLU A 1 181 ? -4.415 -11.968 23.846 1.00 90.38 181 GLU A O 1
ATOM 1355 N N . SER A 1 182 ? -4.191 -10.266 22.405 1.00 89.81 182 SER A N 1
ATOM 1356 C CA . SER A 1 182 ? -4.647 -9.229 23.341 1.00 89.81 182 SER A CA 1
ATOM 1357 C C . SER A 1 182 ? -6.059 -9.505 23.863 1.00 89.81 182 SER A C 1
ATOM 1359 O O . SER A 1 182 ? -6.289 -9.455 25.070 1.00 89.81 182 SER A O 1
ATOM 1361 N N . VAL A 1 183 ? -7.000 -9.874 22.986 1.00 89.44 183 VAL A N 1
ATOM 1362 C CA . VAL A 1 183 ? -8.376 -10.191 23.404 1.00 89.44 183 VAL A CA 1
ATOM 1363 C C . VAL A 1 183 ? -8.432 -11.473 24.238 1.00 89.44 183 VAL A C 1
ATOM 1365 O O . VAL A 1 183 ? -9.103 -11.506 25.268 1.00 89.44 183 VAL A O 1
ATOM 1368 N N . LYS A 1 184 ? -7.696 -12.523 23.851 1.00 87.25 184 LYS A N 1
ATOM 1369 C CA . LYS A 1 184 ? -7.619 -13.782 24.619 1.00 87.25 184 LYS A CA 1
ATOM 1370 C C . LYS A 1 184 ? -6.907 -13.609 25.963 1.00 87.25 184 LYS A C 1
ATOM 1372 O O . LYS A 1 184 ? -7.274 -14.267 26.931 1.00 87.25 184 LYS A O 1
ATOM 1377 N N . GLY A 1 185 ? -5.924 -12.716 26.025 1.00 83.12 185 GLY A N 1
ATOM 1378 C CA . GLY A 1 185 ? -5.169 -12.358 27.223 1.00 83.12 185 GLY A CA 1
ATOM 1379 C C . GLY A 1 185 ? -5.901 -11.397 28.162 1.00 83.12 185 GLY A C 1
ATOM 1380 O O . GLY A 1 185 ? -5.354 -11.045 29.204 1.00 83.12 185 GLY A O 1
ATOM 1381 N N . GLY A 1 186 ? -7.124 -10.971 27.823 1.00 82.00 186 GLY A N 1
ATOM 1382 C CA . GLY A 1 186 ? -7.931 -10.079 28.659 1.00 82.00 186 GLY A CA 1
ATOM 1383 C C . GLY A 1 186 ? -7.536 -8.601 28.583 1.00 82.00 186 GLY A C 1
ATOM 1384 O O . GLY A 1 186 ? -7.857 -7.842 29.494 1.00 82.00 186 GLY A O 1
ATOM 1385 N N . GLY A 1 187 ? -6.862 -8.181 27.509 1.00 77.75 187 GLY A N 1
ATOM 1386 C CA . GLY A 1 187 ? -6.505 -6.783 27.240 1.00 77.75 187 GLY A CA 1
ATOM 1387 C C . GLY A 1 187 ? -7.691 -5.875 26.884 1.00 77.75 187 GLY A C 1
ATOM 1388 O O . GLY A 1 187 ? -7.504 -4.674 26.720 1.00 77.75 187 GLY A O 1
ATOM 1389 N N . ILE A 1 188 ? -8.897 -6.435 26.766 1.00 83.31 188 ILE A N 1
ATOM 1390 C CA . ILE A 1 188 ? -10.158 -5.718 26.555 1.00 83.31 188 ILE A CA 1
ATOM 1391 C C . ILE A 1 188 ? -11.290 -6.474 27.258 1.00 83.31 188 ILE A C 1
ATOM 1393 O O . ILE A 1 188 ? -11.358 -7.702 27.169 1.00 83.31 188 ILE A O 1
ATOM 1397 N N . LYS A 1 189 ? -12.166 -5.765 27.981 1.00 84.56 189 LYS A N 1
ATOM 1398 C CA . LYS A 1 189 ? -13.310 -6.374 28.690 1.00 84.56 189 LYS A CA 1
ATOM 1399 C C . LYS A 1 189 ? -14.642 -6.148 27.989 1.00 84.56 189 LYS A C 1
ATOM 1401 O O . LYS A 1 189 ? -15.596 -6.871 28.263 1.00 84.56 189 LYS A O 1
ATOM 1406 N N . GLU A 1 190 ? -14.689 -5.180 27.081 1.00 82.88 190 GLU A N 1
ATOM 1407 C CA . GLU A 1 190 ? -15.882 -4.807 26.315 1.00 82.88 190 GLU A CA 1
ATOM 1408 C C . GLU A 1 190 ? -16.441 -5.945 25.443 1.00 82.88 190 GLU A C 1
ATOM 1410 O O . GLU A 1 190 ? -17.653 -6.064 25.270 1.00 82.88 190 GLU A O 1
ATOM 1415 N N . PHE A 1 191 ? -15.583 -6.814 24.900 1.00 88.31 191 PHE A N 1
ATOM 1416 C CA . PHE A 1 191 ? -16.020 -7.964 24.109 1.00 88.31 191 PHE A CA 1
ATOM 1417 C C . PHE A 1 191 ? -15.075 -9.154 24.246 1.00 88.31 191 PHE A C 1
ATOM 1419 O O . PHE A 1 191 ? -13.876 -9.010 24.485 1.00 88.31 191 PHE A O 1
ATOM 1426 N N . LYS A 1 192 ? -15.623 -10.355 24.056 1.00 86.31 192 LYS A N 1
ATOM 1427 C CA . LYS A 1 192 ? -14.858 -11.606 24.012 1.00 86.31 192 LYS A CA 1
ATOM 1428 C C . LYS A 1 192 ? -14.451 -11.950 22.586 1.00 86.31 192 LYS A C 1
ATOM 1430 O O . LYS A 1 192 ? -15.126 -11.574 21.632 1.00 86.31 192 LYS A O 1
ATOM 1435 N N . PHE A 1 193 ? -13.401 -12.760 22.453 1.00 86.75 193 PHE A N 1
ATOM 1436 C CA . PHE A 1 193 ? -12.916 -13.268 21.164 1.00 86.75 193 PHE A CA 1
ATOM 1437 C C . PHE A 1 193 ? -14.034 -13.890 20.306 1.00 86.75 193 PHE A C 1
ATOM 1439 O O . PHE A 1 193 ? -14.069 -13.688 19.099 1.00 86.75 193 PHE A O 1
ATOM 1446 N N . GLU A 1 194 ? -14.980 -14.590 20.935 1.00 87.00 194 GLU A N 1
ATOM 1447 C CA . GLU A 1 194 ? -16.113 -15.258 20.278 1.00 87.00 194 GLU A CA 1
ATOM 1448 C C . GLU A 1 194 ? -17.156 -14.291 19.698 1.00 87.00 194 GLU A C 1
ATOM 1450 O O . GLU A 1 194 ? -17.915 -14.662 18.809 1.00 87.00 194 GLU A O 1
ATOM 1455 N N . GLN A 1 195 ? -17.213 -13.052 20.195 1.00 86.38 195 GLN A N 1
ATOM 1456 C CA . GLN A 1 195 ? -18.142 -12.032 19.701 1.00 86.38 195 GLN A CA 1
ATOM 1457 C C . GLN A 1 195 ? -17.602 -11.302 18.467 1.00 86.38 195 GLN A C 1
ATOM 1459 O O . GLN A 1 195 ? -18.341 -10.528 17.855 1.00 86.38 195 GLN A O 1
ATOM 1464 N N . VAL A 1 196 ? -16.326 -11.512 18.124 1.00 90.75 196 VAL A N 1
ATOM 1465 C CA . VAL A 1 196 ? -15.669 -10.875 16.983 1.00 90.75 196 VAL A CA 1
ATOM 1466 C C . VAL A 1 196 ? -16.020 -11.634 15.707 1.00 90.75 196 VAL A C 1
ATOM 1468 O O . VAL A 1 196 ? -15.650 -12.790 15.528 1.00 90.75 196 VAL A O 1
ATOM 1471 N N . GLU A 1 197 ? -16.717 -10.961 14.799 1.00 90.31 197 GLU A N 1
ATOM 1472 C CA . GLU A 1 197 ? -17.125 -11.478 13.491 1.00 90.31 197 GLU A CA 1
ATOM 1473 C C . GLU A 1 197 ? -16.021 -11.339 12.436 1.00 90.31 197 GLU A C 1
ATOM 1475 O O . GLU A 1 197 ? -16.018 -12.058 11.439 1.00 90.31 197 GLU A O 1
ATOM 1480 N N . GLY A 1 198 ? -15.074 -10.417 12.632 1.00 89.62 198 GLY A N 1
ATOM 1481 C CA . GLY A 1 198 ? -14.004 -10.200 11.667 1.00 89.62 198 GLY A CA 1
ATOM 1482 C C . GLY A 1 198 ? -12.815 -9.432 12.221 1.00 89.62 198 GLY A C 1
ATOM 1483 O O . GLY A 1 198 ? -12.970 -8.484 12.989 1.00 89.62 198 GLY A O 1
ATOM 1484 N N . TRP A 1 199 ? -11.630 -9.831 11.766 1.00 92.19 199 TRP A N 1
ATOM 1485 C CA . TRP A 1 199 ? 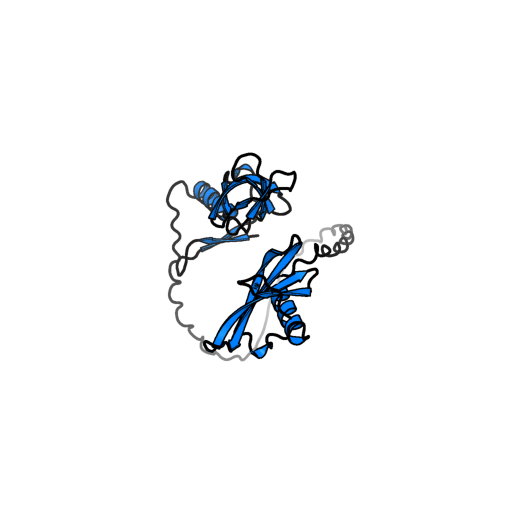-10.360 -9.170 12.042 1.00 92.19 199 TRP A CA 1
ATOM 1486 C C . TRP A 1 199 ? -9.799 -8.615 10.743 1.00 92.19 199 TRP A C 1
ATOM 1488 O O . TRP A 1 199 ? -9.875 -9.263 9.698 1.00 92.19 199 TRP A O 1
ATOM 1498 N N . LYS A 1 200 ? -9.215 -7.426 10.800 1.00 91.94 200 LYS A N 1
ATOM 1499 C CA . LYS A 1 200 ? -8.568 -6.814 9.647 1.00 91.94 200 LYS A CA 1
ATOM 1500 C C . LYS A 1 200 ? -7.356 -6.023 10.104 1.00 91.94 200 LYS A C 1
ATOM 1502 O O . LYS A 1 200 ? -7.491 -5.152 10.953 1.00 91.94 200 LYS A O 1
ATOM 1507 N N . ALA A 1 201 ? -6.197 -6.280 9.511 1.00 89.50 201 ALA A N 1
ATOM 1508 C CA . ALA A 1 201 ? -5.047 -5.406 9.694 1.00 89.50 201 ALA A CA 1
ATOM 1509 C C . ALA A 1 201 ? -5.353 -4.009 9.135 1.00 89.50 201 ALA A C 1
ATOM 1511 O O . ALA A 1 201 ? -5.899 -3.870 8.035 1.00 89.50 201 ALA A O 1
ATOM 1512 N N . GLY A 1 202 ? -5.059 -2.992 9.931 1.00 84.62 202 GLY A N 1
ATOM 1513 C CA . GLY A 1 202 ? -5.170 -1.593 9.563 1.00 84.62 202 GLY A CA 1
ATOM 1514 C C . GLY A 1 202 ? -3.836 -1.053 9.067 1.00 84.62 202 GLY A C 1
ATOM 1515 O O . GLY A 1 202 ? -2.830 -1.759 9.014 1.00 84.62 202 GLY A O 1
ATOM 1516 N N . GLU A 1 203 ? -3.860 0.208 8.665 1.00 82.44 203 GLU A N 1
ATOM 1517 C CA . GLU A 1 203 ? -2.661 0.954 8.292 1.00 82.44 203 GLU A CA 1
ATOM 1518 C C .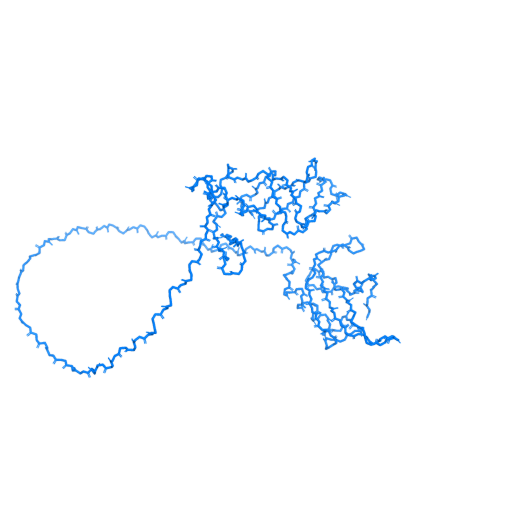 GLU A 1 203 ? -2.086 1.650 9.532 1.00 82.44 203 GLU A C 1
ATOM 1520 O O . GLU A 1 203 ? -2.717 1.681 10.595 1.00 82.44 203 GLU A O 1
ATOM 1525 N N . GLU A 1 204 ? -0.875 2.179 9.417 1.00 85.81 204 GLU A N 1
ATOM 1526 C CA . GLU A 1 204 ? -0.294 3.011 10.466 1.00 85.81 204 GLU A CA 1
ATOM 1527 C C . GLU A 1 204 ? -1.125 4.295 10.624 1.00 85.81 204 GLU A C 1
ATOM 1529 O O . GLU A 1 204 ? -1.489 4.948 9.645 1.00 85.81 204 GLU A O 1
ATOM 1534 N N . GLU A 1 205 ? -1.473 4.637 11.862 1.00 82.44 205 GLU A N 1
ATOM 1535 C CA . GLU A 1 205 ? -2.304 5.794 12.189 1.00 82.44 205 GLU A CA 1
ATOM 1536 C C . GLU A 1 205 ? -1.689 6.570 13.351 1.00 82.44 205 GLU A C 1
ATOM 1538 O O . GLU A 1 205 ? -1.234 5.985 14.336 1.00 82.44 205 GLU A O 1
ATOM 1543 N N . ASN A 1 206 ? -1.691 7.899 13.238 1.00 85.12 206 ASN A N 1
ATOM 1544 C CA . ASN A 1 206 ? -1.293 8.774 14.329 1.00 85.12 206 ASN A CA 1
ATOM 1545 C C . ASN A 1 206 ? -2.484 8.998 15.271 1.00 85.12 206 ASN A C 1
ATOM 1547 O O . ASN A 1 206 ? -3.518 9.529 14.858 1.00 85.12 206 ASN A O 1
ATOM 1551 N N . VAL A 1 207 ? -2.338 8.583 16.526 1.00 80.31 207 VAL A N 1
ATOM 1552 C CA . VAL A 1 207 ? -3.344 8.746 17.578 1.00 80.31 207 VAL A CA 1
ATOM 1553 C C . VAL A 1 207 ? -2.678 9.464 18.745 1.00 80.31 207 VAL A C 1
ATOM 1555 O O . VAL A 1 207 ? -1.634 9.033 19.221 1.00 80.31 207 VAL A O 1
ATOM 1558 N N . ASP A 1 208 ? -3.253 10.588 19.178 1.00 77.00 208 ASP A N 1
ATOM 1559 C CA . ASP A 1 208 ? -2.708 11.427 20.260 1.00 77.00 208 ASP A CA 1
ATOM 1560 C C . ASP A 1 208 ? -1.253 11.914 20.036 1.00 77.00 208 ASP A C 1
ATOM 1562 O O . ASP A 1 208 ? -0.538 12.218 20.988 1.00 77.00 208 ASP A O 1
ATOM 1566 N N . GLY A 1 209 ? -0.807 12.035 18.778 1.00 80.00 209 GLY A N 1
ATOM 1567 C CA . GLY A 1 209 ? 0.548 12.482 18.428 1.00 80.00 209 GLY A CA 1
ATOM 1568 C C . GLY A 1 209 ? 1.568 11.350 18.278 1.00 80.00 209 GLY A C 1
ATOM 1569 O O . GLY A 1 209 ? 2.678 11.597 17.809 1.00 80.00 209 GLY A O 1
ATOM 1570 N N . GLU A 1 210 ? 1.199 10.110 18.602 1.00 81.56 210 GLU A N 1
ATOM 1571 C CA . GLU A 1 210 ? 2.047 8.928 18.451 1.00 81.56 210 GLU A CA 1
ATOM 1572 C C . GLU A 1 210 ? 1.592 8.069 17.264 1.00 81.56 210 GLU A C 1
ATOM 1574 O O . GLU A 1 210 ? 0.399 7.872 17.032 1.00 81.56 210 GLU A O 1
ATOM 1579 N N . LEU A 1 211 ? 2.552 7.550 16.494 1.00 81.94 211 LEU A N 1
ATOM 1580 C CA . LEU A 1 211 ? 2.283 6.646 15.377 1.00 81.94 211 LEU A CA 1
ATOM 1581 C C . LEU A 1 211 ? 2.130 5.208 15.886 1.00 81.94 211 LEU A C 1
ATOM 1583 O O . LEU A 1 211 ? 3.024 4.679 16.552 1.00 81.94 211 LEU A O 1
ATOM 1587 N N . TYR A 1 212 ? 1.021 4.566 15.526 1.00 88.81 212 TYR A N 1
ATOM 1588 C CA . TYR A 1 212 ? 0.734 3.175 15.860 1.00 88.81 212 TYR A CA 1
ATOM 1589 C C . TYR A 1 212 ? 0.423 2.368 14.607 1.00 88.81 212 TYR A C 1
ATOM 1591 O O . TYR A 1 212 ? -0.274 2.846 13.715 1.00 88.81 212 TYR A O 1
ATOM 1599 N N . GLN A 1 213 ? 0.831 1.100 14.582 1.00 90.38 213 GLN A N 1
ATOM 1600 C CA . GLN A 1 213 ? 0.193 0.142 13.685 1.00 90.38 213 GLN A CA 1
ATOM 1601 C C . GLN A 1 213 ? -1.223 -0.121 14.184 1.00 90.38 213 GLN A C 1
ATOM 1603 O O . GLN A 1 213 ? -1.451 -0.195 15.393 1.00 90.38 213 GLN A O 1
ATOM 1608 N N . THR A 1 214 ? -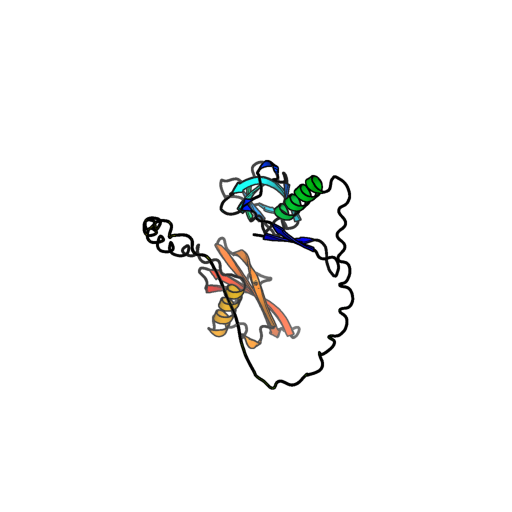2.184 -0.280 13.280 1.00 92.19 214 THR A N 1
ATOM 1609 C CA . THR A 1 214 ? -3.571 -0.489 13.697 1.00 92.19 214 THR A CA 1
ATOM 1610 C C . THR A 1 214 ? -4.147 -1.800 13.208 1.00 92.19 214 THR A C 1
ATOM 1612 O O . THR A 1 214 ? -3.667 -2.414 12.258 1.00 92.19 214 THR A O 1
ATOM 1615 N N . GLY A 1 215 ? -5.219 -2.239 13.855 1.00 93.50 215 GLY A N 1
ATOM 1616 C CA . GLY A 1 215 ? -6.060 -3.306 13.337 1.00 93.50 215 GLY A CA 1
ATOM 1617 C C . GLY A 1 215 ? -7.491 -3.183 13.831 1.00 93.50 215 GLY A C 1
ATOM 1618 O O . GLY A 1 215 ? -7.747 -2.624 14.890 1.00 93.50 215 GLY A O 1
ATOM 1619 N N . LEU A 1 216 ? -8.444 -3.661 13.040 1.00 93.19 216 LEU A N 1
ATOM 1620 C CA . LEU A 1 216 ? -9.876 -3.549 13.285 1.00 93.19 216 LEU A CA 1
ATOM 1621 C C . LEU A 1 216 ? -10.479 -4.902 13.658 1.00 93.19 216 LEU A C 1
ATOM 1623 O O . LEU A 1 216 ? -10.302 -5.890 12.947 1.00 93.19 216 LEU A O 1
ATOM 1627 N N . ALA A 1 217 ? -11.217 -4.918 14.763 1.00 93.44 217 ALA A N 1
ATOM 1628 C CA . ALA A 1 217 ? -12.050 -6.024 15.204 1.00 93.44 217 ALA A CA 1
ATOM 1629 C C . ALA A 1 217 ? -13.517 -5.596 15.105 1.00 93.44 217 ALA A C 1
ATOM 1631 O O . ALA A 1 217 ? -13.947 -4.654 15.774 1.00 93.44 217 ALA A O 1
ATOM 1632 N N . ALA A 1 218 ? -14.283 -6.264 14.248 1.00 93.06 218 ALA A N 1
ATOM 1633 C CA . ALA A 1 218 ? -15.726 -6.085 14.148 1.00 93.06 218 ALA A CA 1
ATOM 1634 C C . ALA A 1 218 ? -16.409 -7.093 15.073 1.00 93.06 218 ALA A C 1
ATOM 1636 O O . ALA A 1 218 ? -16.205 -8.289 14.898 1.00 93.06 218 ALA A O 1
ATOM 1637 N N . TYR A 1 219 ? -17.199 -6.638 16.041 1.00 91.31 219 TYR A N 1
ATOM 1638 C CA . TYR A 1 219 ? -17.847 -7.504 17.027 1.00 91.31 219 TYR A CA 1
ATOM 1639 C C . TYR A 1 219 ? -19.312 -7.136 17.246 1.00 91.31 219 TYR A C 1
ATOM 1641 O O . TYR A 1 219 ? -19.720 -5.989 17.047 1.00 91.31 219 TYR A O 1
ATOM 1649 N N . LYS A 1 220 ? -20.109 -8.112 17.679 1.00 87.44 220 LYS A N 1
ATOM 1650 C CA . LYS A 1 220 ? -21.520 -7.904 18.019 1.00 87.44 220 LYS A CA 1
ATOM 1651 C C . LYS A 1 220 ? -21.664 -7.343 19.429 1.00 87.44 220 LYS A C 1
ATOM 1653 O O . LYS A 1 220 ? -21.290 -7.997 20.404 1.00 87.44 220 LYS A O 1
ATOM 1658 N N . ALA A 1 221 ? -22.255 -6.155 19.531 1.00 85.19 221 ALA A N 1
ATOM 1659 C CA . ALA A 1 221 ? -22.614 -5.516 20.790 1.00 85.19 221 ALA A CA 1
ATOM 1660 C C . ALA A 1 221 ? -24.139 -5.423 20.933 1.00 85.19 221 ALA A C 1
ATOM 1662 O O . ALA A 1 221 ? -24.847 -5.033 19.999 1.00 85.19 221 ALA A O 1
ATOM 1663 N N . GLN A 1 222 ? -24.651 -5.735 22.124 1.00 82.12 222 GLN A N 1
ATOM 1664 C CA . GLN A 1 222 ? -26.064 -5.568 22.446 1.00 82.12 222 GLN A CA 1
ATOM 1665 C C . GLN A 1 222 ? -26.305 -4.143 22.946 1.00 82.12 222 GLN A C 1
ATOM 1667 O O . GLN A 1 222 ? -25.886 -3.770 24.038 1.00 82.12 222 GLN A O 1
ATOM 1672 N N . THR A 1 223 ? -26.971 -3.330 22.131 1.00 79.56 223 THR A N 1
ATOM 1673 C CA . THR A 1 223 ? -27.310 -1.943 22.471 1.00 79.56 223 THR A CA 1
ATOM 1674 C C . THR A 1 223 ? -28.785 -1.825 22.840 1.00 79.56 223 THR A C 1
ATOM 1676 O O . THR A 1 223 ? -29.587 -2.714 22.549 1.00 79.56 223 THR A O 1
ATOM 1679 N N . ILE A 1 224 ? -29.184 -0.678 23.396 1.00 80.00 224 ILE A N 1
ATOM 1680 C CA . ILE A 1 224 ? -30.604 -0.362 23.640 1.00 80.00 224 ILE A CA 1
ATOM 1681 C C . ILE A 1 224 ? -31.459 -0.364 22.355 1.00 80.00 224 ILE A C 1
ATOM 1683 O O . ILE A 1 224 ? -32.681 -0.414 22.435 1.00 80.00 224 ILE A O 1
ATOM 1687 N N . PHE A 1 225 ? -30.828 -0.333 21.175 1.00 78.19 225 PHE A N 1
ATOM 1688 C CA . PHE A 1 225 ? -31.475 -0.390 19.859 1.00 78.19 225 PHE A CA 1
ATOM 1689 C C . PHE A 1 225 ? -31.357 -1.771 19.188 1.00 78.19 225 PHE A C 1
ATOM 1691 O O . PHE A 1 225 ? -31.569 -1.880 17.981 1.00 78.19 225 PHE A O 1
ATOM 1698 N N . GLY A 1 226 ? -30.991 -2.811 19.944 1.00 80.94 226 GLY A N 1
ATOM 1699 C CA . GLY A 1 226 ? -30.755 -4.165 19.442 1.00 80.94 226 GLY A CA 1
ATOM 1700 C C . GLY A 1 226 ? -29.274 -4.491 19.229 1.00 80.94 226 GLY A C 1
ATOM 1701 O O . GLY A 1 226 ? -28.381 -3.716 19.587 1.00 80.94 226 GLY A O 1
ATOM 1702 N N . GLU A 1 227 ? -29.018 -5.672 18.667 1.00 84.06 227 GLU A N 1
ATOM 1703 C CA . GLU A 1 227 ? -27.675 -6.136 18.313 1.00 84.06 227 GLU A CA 1
ATOM 1704 C C . GLU A 1 227 ? -27.132 -5.317 17.134 1.00 84.06 227 GLU A C 1
ATOM 1706 O O . GLU A 1 227 ? -27.765 -5.226 16.080 1.00 84.06 227 GLU A O 1
ATOM 1711 N N . LYS A 1 228 ? -25.968 -4.690 17.316 1.00 83.88 228 LYS A N 1
ATOM 1712 C CA . LYS A 1 228 ? -25.257 -3.973 16.255 1.00 83.88 228 LYS A CA 1
ATOM 1713 C C . LYS A 1 228 ? -23.808 -4.421 16.201 1.00 83.88 228 LYS A C 1
ATOM 1715 O O . LYS A 1 228 ? -23.168 -4.606 17.233 1.00 83.88 228 LYS A O 1
ATOM 1720 N N . THR A 1 229 ? -23.282 -4.523 14.987 1.00 88.19 229 THR A N 1
ATOM 1721 C CA . THR A 1 229 ? -21.851 -4.712 14.765 1.00 88.19 229 THR A CA 1
ATOM 1722 C C . THR A 1 229 ? -21.127 -3.393 15.035 1.00 88.19 229 THR A C 1
ATOM 1724 O O . THR A 1 229 ? -21.419 -2.363 14.421 1.00 88.19 229 THR A O 1
ATOM 1727 N N . VAL A 1 230 ? -20.191 -3.425 15.976 1.00 90.00 230 VAL A N 1
ATOM 1728 C CA . VAL A 1 230 ? -19.332 -2.309 16.378 1.00 90.00 230 VAL A CA 1
ATOM 1729 C C . VAL A 1 230 ? -17.899 -2.636 15.976 1.00 90.00 230 VAL A C 1
ATOM 1731 O O . VAL A 1 230 ? -17.509 -3.798 15.909 1.00 90.00 230 VAL A O 1
ATOM 1734 N N . GLN A 1 231 ? -17.109 -1.609 15.669 1.00 91.81 231 GLN A N 1
ATOM 1735 C CA . GLN A 1 231 ? -15.701 -1.768 15.317 1.00 91.81 231 GLN A CA 1
ATOM 1736 C C . GLN A 1 231 ? -14.812 -1.199 16.419 1.00 91.81 231 GLN A C 1
ATOM 1738 O O . GLN A 1 231 ? -14.906 -0.016 16.757 1.00 91.81 231 GLN A O 1
ATOM 1743 N N . ALA A 1 232 ? -13.934 -2.043 16.946 1.00 92.31 232 ALA A N 1
ATOM 1744 C CA . ALA A 1 232 ? -12.821 -1.650 17.794 1.00 92.31 232 ALA A CA 1
ATOM 1745 C C . ALA A 1 232 ? -11.539 -1.599 16.960 1.00 92.31 232 ALA A C 1
ATOM 1747 O O . ALA A 1 232 ? -11.316 -2.448 16.099 1.00 92.31 232 ALA A O 1
ATOM 1748 N N . LYS A 1 233 ? -10.701 -0.602 17.218 1.00 94.25 233 LYS A N 1
ATOM 1749 C CA . LYS A 1 233 ? -9.374 -0.436 16.639 1.00 94.25 233 LYS A CA 1
ATOM 1750 C C . LYS A 1 233 ? -8.336 -0.724 17.720 1.00 94.25 233 LYS A C 1
ATOM 1752 O O . LYS A 1 233 ? -8.364 -0.100 18.776 1.00 94.25 233 LYS A O 1
ATOM 1757 N N . ALA A 1 234 ? -7.450 -1.674 17.471 1.00 93.81 234 ALA A N 1
ATOM 1758 C CA . ALA A 1 234 ? -6.260 -1.901 18.273 1.00 93.81 234 ALA A CA 1
ATOM 1759 C C . ALA A 1 234 ? -5.157 -0.952 17.812 1.00 93.81 234 ALA A C 1
ATOM 1761 O O . ALA A 1 234 ? -4.923 -0.835 16.611 1.00 93.81 234 ALA A O 1
ATOM 1762 N N . LEU A 1 235 ? -4.480 -0.319 18.762 1.00 92.38 235 LEU A N 1
ATOM 1763 C CA . LEU A 1 235 ? -3.236 0.412 18.565 1.00 92.38 235 LEU A CA 1
ATOM 1764 C C . LEU A 1 235 ? -2.093 -0.501 18.986 1.00 92.38 235 LEU A C 1
ATOM 1766 O O . LEU A 1 235 ? -2.084 -1.026 20.103 1.00 92.38 235 LEU A O 1
ATOM 1770 N N . ILE A 1 236 ? -1.158 -0.720 18.076 1.00 90.62 236 ILE A N 1
ATOM 1771 C CA . ILE A 1 236 ? -0.067 -1.672 18.207 1.00 90.62 236 ILE A CA 1
ATOM 1772 C C . ILE A 1 236 ? 1.240 -0.900 18.148 1.00 90.62 236 ILE A C 1
ATOM 1774 O O . ILE A 1 236 ? 1.485 -0.113 17.234 1.00 90.62 236 ILE A O 1
ATOM 1778 N N . GLN A 1 237 ? 2.088 -1.153 19.136 1.00 86.19 237 GLN A N 1
ATOM 1779 C CA . GLN A 1 237 ? 3.416 -0.571 19.235 1.00 86.19 237 GLN A CA 1
ATOM 1780 C C . GLN A 1 237 ? 4.382 -1.672 19.660 1.00 86.19 237 GLN A C 1
ATOM 1782 O O . GLN A 1 237 ? 4.073 -2.461 20.556 1.00 86.19 237 GLN A O 1
ATOM 1787 N N . LYS A 1 238 ? 5.553 -1.749 19.017 1.00 79.56 238 LYS A N 1
ATOM 1788 C CA . LYS A 1 238 ? 6.579 -2.766 19.322 1.00 79.56 238 LYS A CA 1
ATOM 1789 C C . LYS A 1 238 ? 6.027 -4.202 19.289 1.00 79.56 238 LYS A C 1
ATOM 1791 O O . LYS A 1 238 ? 6.358 -5.029 20.136 1.00 79.56 238 LYS A O 1
ATOM 1796 N N . GLY A 1 239 ? 5.127 -4.472 18.343 1.00 80.75 239 GLY A N 1
ATOM 1797 C CA . GLY A 1 239 ? 4.540 -5.792 18.134 1.00 80.75 239 GLY A CA 1
ATOM 1798 C C . GLY A 1 239 ? 3.462 -6.229 19.132 1.00 80.75 239 GLY A C 1
ATOM 1799 O O . GLY A 1 239 ? 3.027 -7.376 19.078 1.00 80.75 239 GLY A O 1
ATOM 1800 N N . LYS A 1 240 ? 3.011 -5.353 20.039 1.00 85.56 240 LYS A N 1
ATOM 1801 C CA . LYS A 1 240 ? 1.950 -5.661 21.010 1.00 85.56 240 LYS A CA 1
ATOM 1802 C C . LYS A 1 240 ? 0.835 -4.634 20.953 1.00 85.56 240 LYS A C 1
ATOM 1804 O O . LYS A 1 240 ? 1.086 -3.451 20.740 1.00 85.56 240 LYS A O 1
ATOM 1809 N N . VAL A 1 241 ? -0.395 -5.084 21.189 1.00 90.44 241 VAL A N 1
ATOM 1810 C CA . VAL A 1 241 ? -1.525 -4.167 21.361 1.00 90.44 241 VAL A CA 1
ATOM 1811 C C . VAL A 1 241 ? -1.334 -3.403 22.664 1.00 90.44 241 VAL A C 1
ATOM 1813 O O . VAL A 1 241 ? -1.336 -3.997 23.741 1.00 90.44 241 VAL A O 1
ATOM 1816 N N . VAL A 1 242 ? -1.162 -2.091 22.552 1.00 90.81 242 VAL A N 1
ATOM 1817 C CA . VAL A 1 242 ? -0.983 -1.186 23.692 1.00 90.81 242 VAL A CA 1
ATOM 1818 C C . VAL A 1 242 ? -2.299 -0.558 24.134 1.00 90.81 242 VAL A C 1
ATOM 1820 O O . VAL A 1 242 ? -2.455 -0.244 25.311 1.00 90.81 242 VAL A O 1
ATOM 1823 N N . LYS A 1 243 ? -3.255 -0.383 23.213 1.00 90.50 243 LYS A N 1
ATOM 1824 C CA . LYS A 1 243 ? -4.546 0.250 23.503 1.00 90.50 243 LYS A CA 1
ATOM 1825 C C . LYS A 1 243 ? -5.630 -0.230 22.542 1.00 90.50 243 LYS A C 1
ATOM 1827 O O . LYS A 1 243 ? -5.350 -0.516 21.382 1.00 90.50 243 LYS A O 1
ATOM 1832 N N . TRP A 1 244 ? -6.872 -0.264 23.012 1.00 92.94 244 TRP A N 1
ATOM 1833 C CA . TRP A 1 244 ? -8.056 -0.444 22.177 1.00 92.94 244 TRP A CA 1
ATOM 1834 C C . TRP A 1 244 ? -8.895 0.826 22.191 1.00 92.94 244 TRP A C 1
ATOM 1836 O O . TRP A 1 244 ? -9.111 1.411 23.248 1.00 92.94 244 TRP A O 1
ATOM 1846 N N . ILE A 1 245 ? -9.381 1.251 21.029 1.00 90.94 245 ILE A N 1
ATOM 1847 C CA . ILE A 1 245 ? -10.253 2.417 20.881 1.00 90.94 245 ILE A CA 1
ATOM 1848 C C . ILE A 1 245 ? -11.463 2.080 20.008 1.00 90.94 245 ILE A C 1
ATOM 1850 O O . ILE A 1 245 ? -11.399 1.225 19.127 1.00 90.94 245 ILE A O 1
ATOM 1854 N N . TYR A 1 246 ? -12.583 2.764 20.199 1.00 88.56 246 TYR A N 1
ATOM 1855 C CA . TYR A 1 246 ? -13.719 2.673 19.288 1.00 88.56 246 TYR A CA 1
ATOM 1856 C C . TYR A 1 246 ? -13.349 3.284 17.938 1.00 88.56 246 TYR A C 1
ATOM 1858 O O . TYR A 1 246 ? -13.043 4.471 17.857 1.00 88.56 246 TYR A O 1
ATOM 1866 N N . ALA A 1 247 ? -13.443 2.515 16.850 1.00 88.44 247 ALA A N 1
ATOM 1867 C CA . ALA A 1 247 ? -12.973 2.961 15.536 1.00 88.44 247 ALA A CA 1
ATOM 1868 C C . ALA A 1 247 ? -13.682 4.233 15.032 1.00 88.44 247 ALA A C 1
ATOM 1870 O O . ALA A 1 247 ? -13.111 4.988 14.252 1.00 88.44 247 ALA A O 1
ATOM 1871 N N . LYS A 1 248 ? -14.923 4.471 15.481 1.00 83.81 248 LYS A N 1
ATOM 1872 C CA . LYS A 1 248 ? -15.740 5.622 15.073 1.00 83.81 248 LYS A CA 1
ATOM 1873 C C . LYS A 1 248 ? -15.533 6.872 15.931 1.00 83.81 248 LYS A C 1
ATOM 1875 O O . LYS A 1 248 ? -15.694 7.972 15.416 1.00 83.81 248 LYS A O 1
ATOM 1880 N N . THR A 1 249 ? -15.256 6.719 17.224 1.00 84.81 249 THR A N 1
ATOM 1881 C CA . THR A 1 249 ? -15.191 7.847 18.174 1.00 84.81 249 THR A CA 1
ATOM 1882 C C . THR A 1 249 ? -13.785 8.119 18.694 1.00 84.81 249 THR A C 1
ATOM 1884 O O . THR A 1 249 ? -13.576 9.159 19.305 1.00 84.81 249 THR A O 1
ATOM 1887 N N . GLY A 1 250 ? -12.837 7.198 18.496 1.00 82.81 250 GLY A N 1
ATOM 1888 C CA . GLY A 1 250 ? -11.484 7.275 19.051 1.00 82.81 250 GLY A CA 1
ATOM 1889 C C . GLY A 1 250 ? -11.417 7.087 20.570 1.00 82.81 250 GLY A C 1
ATOM 1890 O O . GLY A 1 250 ? -10.340 7.160 21.146 1.00 82.81 250 GLY A O 1
ATOM 1891 N N . MET A 1 251 ? -12.550 6.835 21.233 1.00 85.56 251 MET A N 1
ATOM 1892 C CA . MET A 1 251 ? -12.595 6.659 22.685 1.00 85.56 251 MET A CA 1
ATOM 1893 C C . MET A 1 251 ? -11.939 5.344 23.098 1.00 85.56 251 MET A C 1
ATOM 1895 O O . MET A 1 251 ? -12.240 4.305 22.514 1.00 85.56 251 MET A O 1
ATOM 1899 N N . GLU A 1 252 ? -11.095 5.395 24.127 1.00 88.00 252 GLU A N 1
ATOM 1900 C CA . GLU A 1 252 ? -10.474 4.216 24.735 1.00 88.00 252 GLU A CA 1
ATOM 1901 C C . GLU A 1 252 ? -11.525 3.214 25.229 1.00 88.00 252 GLU A C 1
ATOM 1903 O O . GLU A 1 252 ? -12.517 3.585 25.861 1.00 88.00 252 GLU A O 1
ATOM 1908 N N . ILE A 1 253 ? -11.277 1.940 24.940 1.00 86.94 253 ILE A N 1
ATOM 1909 C CA . ILE A 1 253 ? -12.051 0.798 25.411 1.00 86.94 253 ILE A CA 1
ATOM 1910 C C . ILE A 1 253 ? -11.282 0.146 26.564 1.00 86.94 253 ILE A C 1
ATOM 1912 O O . ILE A 1 253 ? -10.071 -0.055 26.460 1.00 86.94 253 ILE A O 1
ATOM 1916 N N . ARG A 1 254 ? -11.980 -0.181 27.656 1.00 76.94 254 ARG A N 1
ATOM 1917 C CA . ARG A 1 254 ? -11.403 -0.783 28.870 1.00 76.94 254 ARG A CA 1
ATOM 1918 C C . ARG A 1 254 ? -11.837 -2.231 29.106 1.00 76.94 254 ARG A C 1
ATOM 1920 O O . ARG A 1 254 ? -12.761 -2.726 28.423 1.00 76.94 254 ARG A O 1
#

Secondary structure (DSSP, 8-state):
-EEEEESSGGG-EEEEE-GGG--GGG--SEEEBSS-EEEE-TTSS-EEEEPTT-EEEEEEEETTTTEEEEESSTT-BEEEEGGGBSHHHHHHHHHHHHHH-SS------PPPP-PPP--PPP-PPP---------------PPPPPPPPPPPPPPPP-PPP-PPPPS----HHHHHHHHHHHHHTTS-SS--GGGEEEEEE---EEETTEEEEEEEEEEEEEETTEEEEEEEEEEEETTEEEEEEETTT-PEE-

=== Feature glossary ===
A reading guide for the features in this record.

Start from the sequence.

  · Sequence gives the chain of amino acids in standard one-letter code (A=alanine, C=cysteine, …, Y=tyrosine), read N→C. It is the only feature that is directly encoded by the gene; all structural features are derived from the folded form of this sequence.

Fold it, and you get atomic coordinates and the backbone conformation that goes with them.

  · Structure coordinates are given as an mmCIF _atom_site loop: one row per atom with element, residue name, chain id, sequence number, and x/y/z position in Å. Only the four main-chain atoms per residue are included here; side chains are omitted to keep the record compact.

  · Backbone dihedral angles. Every residue except chain termini has a φ (preceding-C → N → Cα → C) and a ψ (N → Cα → C → next-N). They are reported in degrees following the IUPAC sign convention. Secondary structure is essentially a statement about which (φ, ψ) basin each residue occupies.

  · Eight-state secondary structure (DSSP): H is the canonical α-helix, G the tighter 3₁₀-helix, I the wider π-helix; E/B are β-structure, T and S are turns and bends, and '-' is everything else. DSSP derives these from the pattern of main-chain N–H···O=C hydrogen bonds, not from the sequence.

  · SS3 is a coarse helix/strand/coil call (letters a/b/c) made by the P-SEA algorithm from inter-Cα distances and dihedrals. It is less detailed than DSSP but needs only Cα positions.

Summarize the fold with a handful of shape descriptors and a per-residue structural alphabet.

  · Radius of gyration (Rg) is the root-mean-square distance of Cα atoms from their centroid — a single number for overall size and compactness. A globular domain of N residues has Rg ≈ 2.2·N^0.38 Å; an extended or disordered chain has a much larger Rg. The Cα contact count is the number of residue pairs whose Cα atoms are within 8 Å and are more than four positions apart in sequence — a standard proxy for tertiary packing density. The bounding box is the smallest axis-aligned box enclosing all Cα atoms.

  · 3Di is Foldseek's structural alphabet. Each residue is assigned one of twenty discrete states based on how its Cα sits relative to its spatial (not sequential) neighbors. Aligning 3Di strings finds structural homologs roughly as well as full 3D superposition, but orders of magnitude faster.

  · Solvent-accessible surface area (SASA) is the area in Å² traced out by the centre of a 1.4 Å probe sphere (a water molecule) rolled over the protein's van der Waals surface (Shrake–Rupley / Lee–Richards construction). Buried residues have near-zero SASA; fully exposed residues can exceed 200 Å². The total SASA scales roughly with the number of surface residues.

Ask how reliable the model is.

  · For AlphaFold models, the B-factor field carries pLDDT — the model's own estimate of local accuracy on a 0–100 scale. Regions with pLDDT<50 should be treated as essentially unmodeled; they often correspond to intrinsically disordered segments.

  · For experimental (PDB) structures, the B-factor (temperature factor) quantifies the positional spread of each atom in the crystal — a combination of thermal vibration and static disorder — in units of Å². High B-factors mark flexible loops or poorly resolved regions; low B-factors mark the rigid, well-ordered core.

  · Predicted Aligned Error (PAE) is an AlphaFold confidence matrix: entry (i, j) is the expected error in the position of residue j, in ångströms, when the prediction is superimposed on the true structure at residue i. Low PAE within a block of residues means that block is internally rigid and well-predicted; high PAE between two blocks means their relative placement is uncertain even if each block individually is confident.

Place it in context: what it resembles, what it is annotated as, and how it looks.

  · Structural nearest neighbors (via Foldseek easy-search vs the PDB). Reported per hit: target PDB id, E-value, and alignment TM-score. A TM-score above ~0.5 is the conventional threshold for 'same fold'.

  · Functional annotations link the protein to curated databases. InterPro entries identify conserved domains and families by matching the sequence against member-database signatures (Pfam, PROSITE, CDD, …). Gene Ontology (GO) terms describe molecular function, biological process, and cellular component in a controlled vocabulary. CATH places the structure in a hierarchical fold classification (Class/Architecture/Topology/Homologous-superfamily). The organism is the source species.

  · The contact map is a binary N×N matrix image: pixel (i, j) is dark where Cα_i and Cα_j are within 8 Å and |i−j|>4. Because the |i−j|>4 filter removes local helical contacts, off-diagonal stripes parallel to the main diagonal indicate parallel β-sheets; stripes perpendicular to it indicate antiparallel β-sheets. The Ramachandran plot scatters every residue's (φ, ψ) pair against the sterically allowed regions. The PAE heatmap renders the predicted-aligned-error matrix.

  · Six rendered views show the 3D structure from the faces of a cube — i.e. along ±x, ±y, ±z. Rendering representation is drawn randomly per protein from cartoon (secondary-structure ribbons), sticks (backbone bonds), or molecular surface; coloring is either N→C rainbow (blue at the N-terminus through red at the C-terminus) or one color per chain.